Protein AF-B1GZS5-F1 (afdb_monomer)

Radius of gyration: 21.33 Å; Cα contacts (8 Å, |Δi|>4): 195; chains: 1; bounding box: 46×63×55 Å

Solvent-accessible surface area (backbone atoms only — not comparable to full-atom values): 12510 Å² total; per-residue (Å²): 131,79,69,89,83,64,50,73,66,57,48,52,53,52,58,74,46,43,84,75,46,81,52,38,63,61,36,24,53,52,24,50,50,46,38,66,77,38,72,82,48,86,78,36,59,60,42,45,51,53,21,43,54,21,35,53,54,37,40,52,49,48,70,75,73,42,91,68,50,71,70,59,48,56,50,43,46,56,41,53,47,51,42,53,53,50,34,62,72,69,63,40,59,73,62,47,52,50,49,54,54,49,51,54,57,46,60,76,75,47,90,47,67,68,56,49,50,44,51,52,59,41,53,63,66,68,72,60,52,61,68,56,43,51,55,51,50,52,51,49,55,53,49,52,62,73,49,46,89,78,52,52,72,68,60,49,36,52,45,26,53,50,49,20,51,43,25,49,76,55,66,38,53,68,59,17,45,52,26,41,52,54,39,19,50,53,25,43,56,57,25,68,74,47,56,84,92,42,49,72,61,27,50,55,27,42,53,51,19,53,55,40,58,70,68,47,84,73,78,80,76,78,76,85,124

Sequence (225 aa):
MIPEDISKEQAEELFRNLNKIESPYVKSRIADILWHIKKLDKNNIEAAKIAIESYYKSVKYFVNNCKISEFFLKFAIGQLERLAIIILFLKDIPKRDHIYNKLLEYLDNIANIEFISAAFGIFLRLKLSKEETKVVIEKLENLIKLLGDKIDGFSLRKLYSTGAEIAKKSGELDKMRSFKIIEADSFVEEADKINIRGWIIKSGFLKKAILLYQSIPSKKIELKN

Organism: Endomicrobium trichonymphae (NCBI:txid1408204)

pLDDT: mean 81.41, std 13.8, range [39.09, 97.19]

Secondary structure (DSSP, 8-state):
---TT--HHHHHHHHHHGGG---HHHHHHHHHHHHHHTTT-TTHHHHHHHHHHHHHHHHHHHHHH----HHHHHHHHHHHHHHHHHHHHHT-HHHHHHHHHHHHHHHHH---HHHHHHHHHHHTTS---HHHHHHHHHHHHHHHHHHGGGS-HHHHHHHHHHHHHHHHHTT-HHHHHHHHHHHHHHHHHHHHTS-GGGHHHHHHHHHHHHHHHHTSPPP------

Nearest PDB structures (foldseek):
  8j0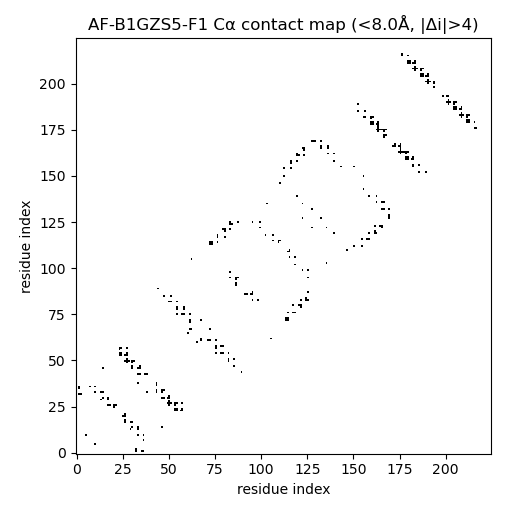7-assembly1_d3  TM=4.431E-01  e=2.493E-02  Homo sapiens
  3sf4-assembly2_B  TM=4.693E-01  e=3.273E-02  Homo sapiens
  4wng-assembly1_A  TM=4.353E-01  e=3.925E-02  Homo sapiens
  4jhr-assembly1_A  TM=3.743E-01  e=4.297E-02  Mus musculus
  8amz-assembly1_Q  TM=4.448E-01  e=2.523E-01  Spinacia oleracea

Foldseek 3Di:
DQPPPADPVNLVVCVVCLVVDPQLVVSLVSLVNNCVVPVPDPVNLVSLVSNLVSLVVLLCCQLPPDPHDPVSLVVNLVSLQVNLVSCVVVVVVVVLVVSLVVLLVSLVPDLDLVSLLSSLVSLLSSLDELVSLVVNLVSLVVSCVVCDPVDDLVSLLSSLCSNLSSCVSNVVLVSNLVSLLVSLVSLQVVLVPDDPVPVVSSVVSNVVSVVSNVPRDDDPPPPPD

Structure (mmCIF, N/CA/C/O backbone):
data_AF-B1GZS5-F1
#
_entry.id   AF-B1GZS5-F1
#
loop_
_atom_site.group_PDB
_atom_site.id
_atom_site.type_symbol
_atom_site.label_atom_id
_atom_site.label_alt_id
_atom_site.label_comp_id
_atom_site.label_asym_id
_atom_site.label_entity_id
_atom_site.label_seq_id
_atom_site.pdbx_PDB_ins_code
_atom_site.Cartn_x
_atom_site.Cartn_y
_atom_site.Cartn_z
_atom_site.occupancy
_atom_site.B_iso_or_equiv
_atom_site.auth_seq_id
_atom_site.auth_comp_id
_atom_site.auth_asym_id
_atom_site.auth_atom_id
_atom_site.pdbx_PDB_model_num
ATOM 1 N N . MET A 1 1 ? 5.494 14.032 14.436 1.00 39.09 1 MET A N 1
ATOM 2 C CA . MET A 1 1 ? 5.977 14.966 15.469 1.00 39.09 1 MET A CA 1
ATOM 3 C C . MET A 1 1 ? 4.847 15.219 16.439 1.00 39.09 1 MET A C 1
ATOM 5 O O . MET A 1 1 ? 3.765 15.583 15.992 1.00 39.09 1 MET A O 1
ATOM 9 N N . ILE A 1 2 ? 5.081 14.948 17.720 1.00 48.62 2 ILE A N 1
ATOM 10 C CA . ILE A 1 2 ? 4.269 15.511 18.801 1.00 48.62 2 ILE A CA 1
ATOM 11 C C . ILE A 1 2 ? 4.680 16.989 18.873 1.00 48.62 2 ILE A C 1
ATOM 13 O O . ILE A 1 2 ? 5.883 17.243 18.808 1.00 48.62 2 ILE A O 1
ATOM 17 N N . PRO A 1 3 ? 3.757 17.960 18.923 1.00 56.66 3 PRO A N 1
ATOM 18 C CA . PRO A 1 3 ? 4.133 19.305 19.331 1.00 56.66 3 PRO A CA 1
ATOM 19 C C . PRO A 1 3 ? 4.609 19.203 20.781 1.00 56.66 3 PRO A C 1
ATOM 21 O O . PRO A 1 3 ? 3.811 18.859 21.652 1.00 56.66 3 PRO A O 1
ATOM 24 N N . GLU A 1 4 ? 5.898 19.430 21.030 1.00 59.53 4 GLU A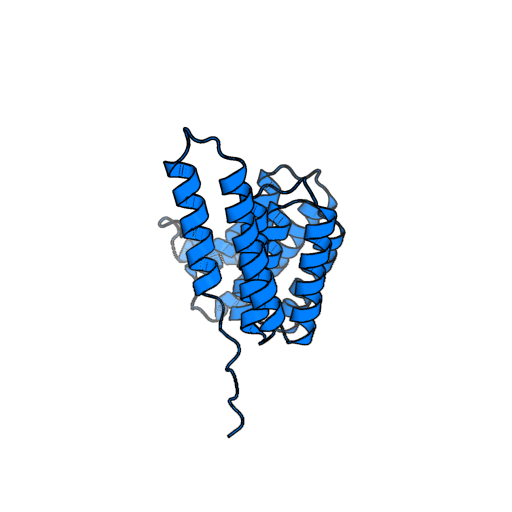 N 1
ATOM 25 C CA . GLU A 1 4 ? 6.475 19.419 22.387 1.00 59.53 4 GLU A CA 1
ATOM 26 C C . GLU A 1 4 ? 5.813 20.475 23.296 1.00 59.53 4 GLU A C 1
ATOM 28 O O . GLU A 1 4 ? 5.890 20.386 24.517 1.00 59.53 4 GLU A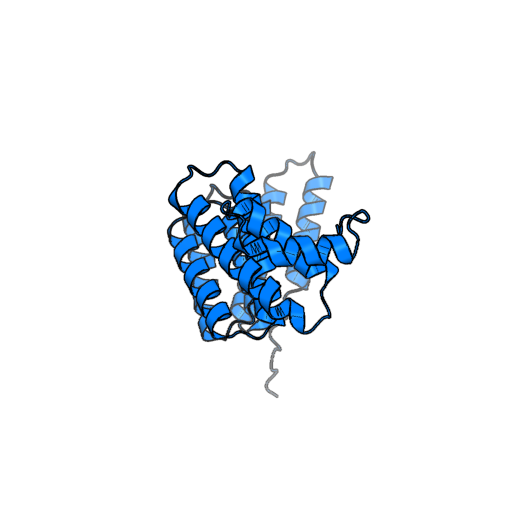 O 1
ATOM 33 N N . ASP A 1 5 ? 5.072 21.403 22.688 1.00 68.00 5 ASP A N 1
ATOM 34 C CA . ASP A 1 5 ? 4.446 22.561 23.318 1.00 68.00 5 ASP A CA 1
ATOM 35 C C . ASP A 1 5 ? 3.050 22.306 23.919 1.00 68.00 5 ASP A C 1
ATOM 37 O O . ASP A 1 5 ? 2.464 23.231 24.476 1.00 68.00 5 ASP A O 1
ATOM 41 N N . ILE A 1 6 ? 2.466 21.105 23.788 1.00 71.94 6 ILE A N 1
ATOM 42 C CA . ILE A 1 6 ? 1.105 20.840 24.299 1.00 71.94 6 ILE A CA 1
ATOM 43 C C . ILE A 1 6 ? 1.165 20.126 25.650 1.00 71.94 6 ILE A C 1
ATOM 45 O O . ILE A 1 6 ? 1.522 18.947 25.731 1.00 71.94 6 ILE A O 1
ATOM 49 N N . SER A 1 7 ? 0.734 20.821 26.706 1.00 78.00 7 SER A N 1
ATOM 50 C CA . SER A 1 7 ? 0.605 20.249 28.049 1.00 78.00 7 SER A CA 1
ATOM 51 C C . SER A 1 7 ? -0.512 19.198 28.124 1.00 78.00 7 SER A C 1
ATOM 53 O O . SER A 1 7 ? -1.424 19.131 27.289 1.00 78.00 7 SER A O 1
ATOM 55 N N . LYS A 1 8 ? -0.481 18.368 29.172 1.00 72.81 8 LYS A N 1
ATOM 56 C CA . LYS A 1 8 ? -1.517 17.355 29.411 1.00 72.81 8 LYS A CA 1
ATOM 57 C C . LYS A 1 8 ? -2.894 17.991 29.655 1.00 72.81 8 LYS A C 1
ATOM 59 O O . LYS A 1 8 ? -3.884 17.473 29.134 1.00 72.81 8 LYS A O 1
ATOM 64 N N . GLU A 1 9 ? -2.964 19.116 30.373 1.00 78.50 9 GLU A N 1
ATOM 65 C CA . GLU A 1 9 ? -4.221 19.846 30.600 1.00 78.50 9 GLU A CA 1
ATOM 66 C C . GLU A 1 9 ? -4.791 20.409 29.293 1.00 78.50 9 GLU A C 1
ATOM 68 O O . GLU A 1 9 ? -5.983 20.257 29.021 1.00 78.50 9 GLU A O 1
ATOM 73 N N . GLN A 1 10 ? -3.937 20.989 28.443 1.00 81.50 10 GLN A N 1
ATOM 74 C CA . GLN A 1 10 ? -4.342 21.508 27.133 1.00 81.50 10 GLN A CA 1
ATOM 75 C C . GLN A 1 10 ? -4.878 20.389 26.231 1.00 81.50 10 GLN A C 1
ATOM 77 O O . GLN A 1 10 ? -5.896 20.551 25.556 1.00 81.50 10 GLN A O 1
ATOM 82 N N . ALA A 1 11 ? -4.249 19.212 26.258 1.00 74.31 11 ALA A N 1
ATOM 83 C CA . ALA A 1 11 ? -4.756 18.039 25.554 1.00 74.31 11 ALA A CA 1
ATOM 84 C C . ALA A 1 11 ? -6.126 17.579 26.096 1.00 74.31 11 ALA A C 1
ATOM 86 O O . ALA A 1 11 ? -7.000 17.163 25.335 1.00 74.31 11 ALA A O 1
ATOM 87 N N . GLU A 1 12 ? -6.361 17.647 27.406 1.00 74.81 12 GLU A N 1
ATOM 88 C CA . GLU A 1 12 ? -7.667 17.333 28.001 1.00 74.81 12 GLU A CA 1
ATOM 89 C C . GLU A 1 12 ? -8.760 18.335 27.624 1.00 74.81 12 GLU A C 1
ATOM 91 O O . GLU A 1 12 ? -9.905 17.943 27.385 1.00 74.81 12 GLU A O 1
ATOM 96 N N . GLU A 1 13 ? -8.427 19.618 27.543 1.00 81.12 13 GLU A N 1
ATOM 97 C CA . GLU A 1 13 ? -9.342 20.660 27.085 1.00 81.12 13 GLU A CA 1
ATOM 98 C C . GLU A 1 13 ? -9.701 20.501 25.601 1.00 81.12 13 GLU A C 1
ATOM 100 O O . GLU A 1 13 ? -10.882 20.518 25.238 1.00 81.12 13 GLU A O 1
ATOM 105 N N . LEU A 1 14 ? -8.702 20.253 24.749 1.00 78.69 14 LEU A N 1
ATOM 106 C CA . LEU A 1 14 ? -8.908 19.960 23.329 1.00 78.69 14 LEU A CA 1
ATOM 107 C C . LEU A 1 14 ? -9.790 18.725 23.133 1.00 78.69 14 LEU A C 1
ATOM 109 O O . LEU A 1 14 ? -10.696 18.744 22.300 1.00 78.69 14 LEU A O 1
ATOM 113 N N . PHE A 1 15 ? -9.575 17.667 23.921 1.00 75.75 15 PHE A N 1
ATOM 114 C CA . PHE A 1 15 ? -10.405 16.465 23.859 1.00 75.75 15 PHE A CA 1
ATOM 115 C C . PHE A 1 15 ? -11.866 16.751 24.232 1.00 75.75 15 PHE A C 1
ATOM 117 O O . PHE A 1 15 ? -12.772 16.344 23.507 1.00 75.75 15 PHE A O 1
ATOM 124 N N . ARG A 1 16 ? -12.111 17.502 25.315 1.00 79.50 16 ARG A N 1
ATOM 125 C CA . ARG A 1 16 ? -13.472 17.868 25.753 1.00 79.50 16 ARG A CA 1
ATOM 126 C C . ARG A 1 16 ? -14.235 18.686 24.714 1.00 79.50 16 ARG A C 1
ATOM 128 O O . ARG A 1 16 ? -15.450 18.544 24.588 1.00 79.50 16 ARG A O 1
ATOM 135 N N . ASN A 1 17 ? -13.536 19.527 23.958 1.00 82.31 17 ASN A N 1
ATOM 136 C CA . ASN A 1 17 ? -14.146 20.381 22.942 1.00 82.31 17 ASN A CA 1
ATOM 137 C C . ASN A 1 17 ? -14.142 19.766 21.534 1.00 82.31 17 ASN A C 1
ATOM 139 O O . ASN A 1 17 ? -14.728 20.350 20.624 1.00 82.31 17 ASN A O 1
ATOM 143 N N . LEU A 1 18 ? -13.559 18.577 21.343 1.00 78.50 18 LEU A N 1
ATOM 144 C CA . LEU A 1 18 ? -13.369 17.959 20.027 1.00 78.50 18 LEU A CA 1
ATOM 145 C C . LEU A 1 18 ? -14.681 17.808 19.243 1.00 78.50 18 LEU A C 1
ATOM 147 O O . LEU A 1 18 ? -14.726 18.060 18.039 1.00 78.50 18 LEU A O 1
ATOM 151 N N . ASN A 1 19 ? -15.770 17.454 19.927 1.00 76.69 19 ASN A N 1
ATOM 152 C CA . ASN A 1 19 ? -17.082 17.284 19.300 1.00 76.69 19 ASN A CA 1
ATOM 153 C C . ASN A 1 19 ? -17.695 18.602 18.807 1.00 76.69 19 ASN A C 1
ATOM 155 O O . ASN A 1 19 ? -18.453 18.570 17.839 1.00 76.69 19 ASN A O 1
ATOM 159 N N . LYS A 1 20 ? -17.322 19.740 19.406 1.00 83.50 20 LYS A N 1
ATOM 160 C CA . LYS A 1 20 ? -17.818 21.081 19.051 1.00 83.50 20 LYS A CA 1
ATOM 161 C C . LYS A 1 20 ? -17.168 21.650 17.788 1.00 83.50 20 LYS A C 1
ATOM 163 O O . LYS A 1 20 ? -17.626 22.654 17.261 1.00 83.50 20 LYS A O 1
ATOM 168 N N . ILE A 1 21 ? -16.090 21.036 17.306 1.00 81.44 21 ILE A N 1
ATOM 169 C CA . ILE A 1 21 ? -15.393 21.485 16.099 1.00 81.44 21 ILE A CA 1
ATOM 170 C C . ILE A 1 21 ? -16.209 21.057 14.881 1.00 81.44 21 ILE A C 1
ATOM 172 O O . ILE A 1 21 ? -16.455 19.872 14.690 1.00 81.44 21 ILE A O 1
ATOM 176 N N . GLU A 1 22 ? -16.633 21.984 14.031 1.00 80.62 22 GLU A N 1
ATOM 177 C CA . GLU A 1 22 ? -17.448 21.621 12.862 1.00 80.62 22 GLU A CA 1
ATOM 178 C C . GLU A 1 22 ? -16.594 21.144 11.687 1.00 80.62 22 GLU A C 1
ATOM 180 O O . GLU A 1 22 ? -16.953 20.185 11.007 1.00 80.62 22 GLU A O 1
ATOM 185 N N . SER A 1 23 ? -15.420 21.756 11.493 1.00 78.25 23 SER A N 1
ATOM 186 C CA . SER A 1 23 ? -14.499 21.404 10.411 1.00 78.25 23 SER A CA 1
ATOM 187 C C . SER A 1 23 ? -13.955 19.976 10.584 1.00 78.25 23 SER A C 1
ATOM 189 O O . SER A 1 23 ? -13.171 19.733 11.513 1.00 78.25 23 SER A O 1
ATOM 191 N N . PRO A 1 24 ? -14.286 19.025 9.682 1.00 72.25 24 PRO A N 1
ATOM 192 C CA . PRO A 1 24 ? -13.786 17.650 9.760 1.00 72.25 24 PRO A CA 1
ATOM 193 C C . PRO A 1 24 ? -12.260 17.588 9.684 1.00 72.25 24 PRO A C 1
ATOM 195 O O . PRO A 1 24 ? -11.628 16.771 10.353 1.00 72.25 24 PRO A O 1
ATOM 198 N N . TYR A 1 25 ? -11.665 18.504 8.916 1.00 71.12 25 TYR A N 1
ATOM 199 C CA . TYR A 1 25 ? -10.222 18.663 8.797 1.00 71.12 25 TYR A CA 1
ATOM 200 C C . TYR A 1 25 ? -9.585 19.000 10.149 1.00 71.12 25 TYR A C 1
ATOM 202 O O . TYR A 1 25 ? -8.739 18.248 10.637 1.00 71.12 25 TYR A O 1
ATOM 210 N N . VAL A 1 26 ? -10.022 20.086 10.792 1.00 76.19 26 VAL A N 1
ATOM 211 C CA . VAL A 1 26 ? -9.453 20.533 12.073 1.00 76.19 26 VAL A CA 1
ATOM 212 C C . VAL A 1 26 ? -9.688 19.480 13.155 1.00 76.19 26 VAL A C 1
ATOM 214 O O . VAL A 1 26 ? -8.758 19.116 13.876 1.00 76.19 26 VAL A O 1
ATOM 217 N N . LYS A 1 27 ? -10.897 18.904 13.195 1.00 78.00 27 LYS A N 1
ATOM 218 C CA . LYS A 1 27 ? -11.251 17.823 14.122 1.00 78.00 27 LYS A CA 1
ATOM 219 C C . LYS A 1 27 ? -10.317 16.623 13.976 1.00 78.00 27 LYS A C 1
ATOM 221 O O . LYS A 1 27 ? -9.787 16.136 14.968 1.00 78.00 27 LYS A O 1
ATOM 226 N N . SER A 1 28 ? -10.042 16.192 12.746 1.00 71.69 28 SER A N 1
ATOM 227 C CA . SER A 1 28 ? -9.153 15.057 12.478 1.00 71.69 28 SER A CA 1
ATOM 228 C C . SER A 1 28 ? -7.701 15.298 12.917 1.00 71.69 28 SER A C 1
ATOM 230 O O . SER A 1 28 ? -7.045 14.384 13.412 1.00 71.69 28 SER A O 1
ATOM 232 N N . ARG A 1 29 ? -7.195 16.533 12.785 1.00 74.88 29 ARG A N 1
ATOM 233 C CA . ARG A 1 29 ? -5.828 16.902 13.190 1.00 74.88 29 ARG A CA 1
ATOM 234 C C . ARG A 1 29 ? -5.671 16.986 14.696 1.00 74.88 29 ARG A C 1
ATOM 236 O O . ARG A 1 29 ? -4.660 16.534 15.224 1.00 74.88 29 ARG A O 1
ATOM 243 N N . ILE A 1 30 ? -6.671 17.522 15.383 1.00 75.50 30 ILE A N 1
ATOM 244 C CA . ILE A 1 30 ? -6.673 17.541 16.844 1.00 75.50 30 ILE A CA 1
ATOM 245 C C . ILE A 1 30 ? -6.797 16.111 17.372 1.00 75.50 30 ILE A C 1
ATOM 247 O O . ILE A 1 30 ? -6.048 15.732 18.264 1.00 75.50 30 ILE A O 1
ATOM 251 N N . ALA A 1 31 ? -7.649 15.279 16.773 1.00 72.06 31 ALA A N 1
ATOM 252 C CA . ALA A 1 31 ? -7.770 13.879 17.165 1.00 72.06 31 ALA A CA 1
ATOM 253 C C . ALA A 1 31 ? -6.461 13.083 16.952 1.00 72.06 31 ALA A C 1
ATOM 255 O O . ALA A 1 31 ? -6.096 12.282 17.808 1.00 72.06 31 ALA A O 1
ATOM 256 N N . ASP A 1 32 ? -5.709 13.363 15.878 1.00 70.88 32 ASP A N 1
ATOM 257 C CA . ASP A 1 32 ? -4.346 12.847 15.638 1.00 70.88 32 ASP A CA 1
ATOM 258 C C . ASP A 1 32 ? -3.385 13.178 16.790 1.00 70.88 32 ASP A C 1
ATOM 260 O O . ASP A 1 32 ? -2.676 12.313 17.313 1.00 70.88 32 ASP A O 1
ATOM 264 N N . ILE A 1 33 ? -3.357 14.457 17.175 1.00 74.50 33 ILE A N 1
ATOM 265 C CA . ILE A 1 33 ? -2.495 14.973 18.242 1.00 74.50 33 ILE A CA 1
ATOM 266 C C . ILE A 1 33 ? -2.870 14.307 19.567 1.00 74.50 33 ILE A C 1
ATOM 268 O O . ILE A 1 33 ? -2.002 13.783 20.261 1.00 74.50 33 ILE A O 1
ATOM 272 N N . LEU A 1 34 ? -4.164 14.248 19.880 1.00 72.25 34 LEU A N 1
ATOM 273 C CA . LEU A 1 34 ? -4.678 13.617 21.094 1.00 72.25 34 LEU A CA 1
ATOM 274 C C . LEU A 1 34 ? -4.373 12.119 21.137 1.00 72.25 34 LEU A C 1
ATOM 276 O O . LEU A 1 34 ? -3.950 11.613 22.177 1.00 72.25 34 LEU A O 1
ATOM 280 N N . TRP A 1 35 ? -4.502 11.425 20.004 1.00 70.50 35 TRP A N 1
ATOM 281 C CA . TRP A 1 35 ? -4.125 10.021 19.882 1.00 70.50 35 TRP A CA 1
ATOM 282 C C . TRP A 1 35 ? -2.647 9.805 20.218 1.00 70.50 35 TRP A C 1
ATOM 284 O O . TRP A 1 35 ? -2.318 8.895 20.977 1.00 70.50 35 TRP A O 1
ATOM 294 N N . HIS A 1 36 ? -1.757 10.642 19.679 1.00 69.94 36 HIS A N 1
ATOM 295 C CA . HIS A 1 36 ? -0.320 10.553 19.941 1.00 69.94 36 HIS A CA 1
ATOM 296 C C . HIS A 1 36 ? 0.054 10.915 21.380 1.00 69.94 36 HIS A C 1
ATOM 298 O O . HIS A 1 36 ? 0.846 10.190 21.979 1.00 69.94 36 HIS A O 1
ATOM 304 N N . ILE A 1 37 ? -0.535 11.971 21.945 1.00 69.06 37 ILE A N 1
ATOM 305 C CA . ILE A 1 37 ? -0.276 12.400 23.328 1.00 69.06 37 ILE A CA 1
ATOM 306 C C . ILE A 1 37 ? -0.764 11.342 24.327 1.00 69.06 37 ILE A C 1
ATOM 308 O O . ILE A 1 37 ? -0.089 11.060 25.312 1.00 69.06 37 ILE A O 1
ATOM 312 N N . LYS A 1 38 ? -1.918 10.715 24.075 1.00 64.88 38 LYS A N 1
ATOM 313 C CA . LYS A 1 38 ? -2.579 9.816 25.035 1.00 64.88 38 LYS A CA 1
ATOM 314 C C . LYS A 1 38 ? -2.483 8.336 24.679 1.00 64.88 38 LYS A C 1
ATOM 316 O O . LYS A 1 38 ? -3.306 7.550 25.147 1.00 64.88 38 LYS A O 1
ATOM 321 N N . LYS A 1 39 ? -1.531 7.933 23.828 1.00 59.22 39 LYS A N 1
ATOM 322 C CA . LYS A 1 39 ? -1.455 6.618 23.140 1.00 59.22 39 LYS A CA 1
ATOM 323 C C . LYS A 1 39 ? -1.629 5.370 24.036 1.00 59.22 39 LYS A C 1
ATOM 325 O O . LYS A 1 39 ? -1.845 4.282 23.512 1.00 59.22 39 LYS A O 1
ATOM 330 N N . LEU A 1 40 ? -1.558 5.506 25.362 1.00 50.09 40 LEU A N 1
ATOM 331 C CA . LEU A 1 40 ? -1.633 4.417 26.340 1.00 50.09 40 LEU A CA 1
ATOM 332 C C . LEU A 1 40 ? -2.754 4.543 27.391 1.00 50.09 40 LEU A C 1
ATOM 334 O O . LEU A 1 40 ? -2.919 3.620 28.185 1.00 50.09 40 LEU A O 1
ATOM 338 N N . ASP A 1 41 ? -3.563 5.607 27.391 1.00 56.28 41 ASP A N 1
ATOM 339 C CA . ASP A 1 41 ? -4.699 5.700 28.316 1.00 56.28 41 ASP A CA 1
ATOM 340 C C . ASP A 1 41 ? -5.930 4.991 27.739 1.00 56.28 41 ASP A C 1
ATOM 342 O O . ASP A 1 41 ? -6.354 5.266 26.616 1.00 56.28 41 ASP A O 1
ATOM 346 N N . LYS A 1 42 ? -6.569 4.108 28.519 1.00 51.81 42 LYS A N 1
ATOM 347 C CA . LYS A 1 42 ? -7.813 3.400 28.135 1.00 51.81 42 LYS A CA 1
ATOM 348 C C . LYS A 1 42 ? -8.957 4.351 27.723 1.00 51.81 42 LYS A C 1
ATOM 350 O O . LYS A 1 42 ? -9.840 3.948 26.972 1.00 51.81 42 LYS A O 1
ATOM 355 N N . ASN A 1 43 ? -8.890 5.624 28.125 1.00 53.12 43 ASN A N 1
ATOM 356 C CA . ASN A 1 43 ? -9.807 6.700 27.720 1.00 53.12 43 ASN A CA 1
ATOM 357 C C . ASN A 1 43 ? -9.565 7.241 26.293 1.00 53.12 43 ASN A C 1
ATOM 359 O O . ASN A 1 43 ? -10.356 8.033 25.789 1.00 53.12 43 ASN A O 1
ATOM 363 N N . ASN A 1 44 ? -8.495 6.822 25.614 1.00 62.16 44 ASN A N 1
ATOM 364 C CA . ASN A 1 44 ? -8.113 7.308 24.285 1.00 62.16 44 ASN A CA 1
ATOM 365 C C . ASN A 1 44 ? -8.751 6.512 23.127 1.00 62.16 44 ASN A C 1
ATOM 367 O O . ASN A 1 44 ? -8.654 6.904 21.965 1.00 62.16 44 ASN A O 1
ATOM 371 N N . ILE A 1 45 ? -9.449 5.406 23.417 1.00 65.06 45 ILE A N 1
ATOM 372 C CA . ILE A 1 45 ? -10.213 4.660 22.401 1.00 65.06 45 ILE A CA 1
ATOM 373 C C . ILE A 1 45 ? -11.316 5.546 21.804 1.00 65.06 45 ILE A C 1
ATOM 375 O O . ILE A 1 45 ? -11.591 5.475 20.608 1.00 65.06 45 ILE A O 1
ATOM 379 N N . GLU A 1 46 ? -11.922 6.418 22.609 1.00 67.88 46 GLU A N 1
ATOM 380 C CA . GLU A 1 46 ? -12.968 7.322 22.135 1.00 67.88 46 GLU A CA 1
ATOM 381 C C . GLU A 1 46 ? -12.400 8.427 21.229 1.00 67.88 46 GLU A C 1
ATOM 383 O O . GLU A 1 46 ? -12.960 8.702 20.171 1.00 67.88 46 GLU A O 1
ATOM 388 N N . ALA A 1 47 ? -11.220 8.974 21.551 1.00 65.62 47 ALA A N 1
ATOM 389 C CA . ALA A 1 47 ? -10.521 9.910 20.664 1.00 65.62 47 ALA A CA 1
ATOM 390 C C . ALA A 1 47 ? -10.140 9.247 19.337 1.00 65.62 47 ALA A C 1
ATOM 392 O O . ALA A 1 47 ? -10.303 9.843 18.276 1.00 65.62 47 ALA A O 1
ATOM 393 N N . ALA A 1 48 ? -9.689 7.992 19.392 1.00 64.75 48 ALA A N 1
ATOM 394 C CA . ALA A 1 48 ? -9.394 7.193 18.215 1.00 64.75 48 ALA A CA 1
ATOM 395 C C . ALA A 1 48 ? -10.638 6.973 17.340 1.00 64.75 48 ALA A C 1
ATOM 397 O O . ALA A 1 48 ? -10.553 7.115 16.122 1.00 64.75 48 ALA A O 1
ATOM 398 N N . LYS A 1 49 ? -11.807 6.690 17.931 1.00 70.38 49 LYS A N 1
ATOM 399 C CA . LYS A 1 49 ? -13.080 6.591 17.194 1.00 70.38 49 LYS A CA 1
ATOM 400 C C . LYS A 1 49 ? -13.490 7.922 16.559 1.00 70.38 49 LYS A C 1
ATOM 402 O O . LYS A 1 49 ? -13.897 7.926 15.400 1.00 70.38 49 LYS A O 1
ATOM 407 N N . ILE A 1 50 ? -13.339 9.041 17.270 1.00 70.19 50 ILE A N 1
ATOM 408 C CA . ILE A 1 50 ? -13.637 10.376 16.728 1.00 70.19 50 ILE A CA 1
ATOM 409 C C . ILE A 1 50 ? -12.664 10.728 15.593 1.00 70.19 50 ILE A C 1
ATOM 411 O O . ILE A 1 50 ? -13.084 11.271 14.568 1.00 70.19 50 ILE A O 1
ATOM 415 N N . ALA A 1 51 ? -11.380 10.379 15.733 1.00 67.12 51 ALA A N 1
ATOM 416 C CA . ALA A 1 51 ? -10.380 10.521 14.677 1.00 67.12 51 ALA A CA 1
ATOM 417 C C . ALA A 1 51 ? -10.799 9.721 13.442 1.00 67.12 51 ALA A C 1
ATOM 419 O O . ALA A 1 51 ? -10.888 10.279 12.351 1.00 67.12 51 ALA A O 1
ATOM 420 N N . ILE A 1 52 ? -11.142 8.443 13.645 1.00 67.62 52 ILE A N 1
ATOM 421 C CA . ILE A 1 52 ? -11.632 7.528 12.614 1.00 67.62 52 ILE A CA 1
ATOM 422 C C . ILE A 1 52 ? -12.795 8.156 11.840 1.00 67.62 52 ILE A C 1
ATOM 424 O O . ILE A 1 52 ? -12.733 8.276 10.617 1.00 67.62 52 ILE A O 1
ATOM 428 N N . GLU A 1 53 ? -13.839 8.596 12.540 1.00 71.19 53 GLU A N 1
ATOM 429 C CA . GLU A 1 53 ? -15.029 9.169 11.911 1.00 71.19 53 GLU A CA 1
ATOM 430 C C . GLU A 1 53 ? -14.709 10.473 11.162 1.00 71.19 53 GLU A C 1
ATOM 432 O O . GLU A 1 53 ? -15.203 10.712 10.057 1.00 71.19 53 GLU A O 1
ATOM 437 N N . SER A 1 54 ? -13.828 11.298 11.729 1.00 69.56 54 SER A N 1
ATOM 438 C CA . SER A 1 54 ? -13.388 12.552 11.113 1.00 69.56 54 SER A CA 1
ATOM 439 C C . SER A 1 54 ? -12.560 12.312 9.850 1.00 69.56 54 SER A C 1
ATOM 441 O O . SER A 1 54 ? -12.751 13.026 8.866 1.00 69.56 54 SER A O 1
ATOM 443 N N . TYR A 1 55 ? -11.698 11.288 9.830 1.00 69.44 55 TYR A N 1
ATOM 444 C CA . TYR A 1 55 ? -10.967 10.882 8.627 1.00 69.44 55 TYR A CA 1
ATOM 445 C C . TYR A 1 55 ? -11.910 10.401 7.540 1.00 69.44 55 TYR A C 1
ATOM 447 O O . TYR A 1 55 ? -11.771 10.831 6.401 1.00 69.44 55 TYR A O 1
ATOM 455 N N . TYR A 1 56 ? -12.909 9.584 7.874 1.00 70.12 56 TYR A N 1
ATOM 456 C CA . TYR A 1 56 ? -13.897 9.145 6.890 1.00 70.12 56 TYR A CA 1
ATOM 457 C C . TYR A 1 56 ? -14.644 10.320 6.258 1.00 70.12 56 TYR A C 1
ATOM 459 O O . TYR A 1 56 ? -14.763 10.385 5.034 1.00 70.12 56 TYR A O 1
ATOM 467 N N . LYS A 1 57 ? -15.110 11.274 7.074 1.00 73.31 57 LYS A N 1
ATOM 468 C CA . LYS A 1 57 ? -15.804 12.477 6.584 1.00 73.31 57 LYS A CA 1
ATOM 469 C C . LYS A 1 57 ? -14.893 13.342 5.714 1.00 73.31 57 LYS A C 1
ATOM 471 O O . LYS A 1 57 ? -15.314 13.790 4.653 1.00 73.31 57 LYS A O 1
ATOM 476 N N . SER A 1 58 ? -13.649 13.529 6.145 1.00 69.69 58 SER A N 1
ATOM 477 C CA . SER A 1 58 ? -12.617 14.282 5.431 1.00 69.69 58 SER A CA 1
ATOM 478 C C . SER A 1 58 ? -12.286 13.643 4.076 1.00 69.69 58 SER A C 1
ATOM 480 O O . SER A 1 58 ? -12.420 14.291 3.042 1.00 69.69 58 SER A O 1
ATOM 482 N N . VAL A 1 59 ? -11.962 12.347 4.048 1.00 71.19 59 VAL A N 1
ATOM 483 C CA . VAL A 1 59 ? -11.663 11.603 2.814 1.00 71.19 59 VAL A CA 1
ATOM 484 C C . VAL A 1 59 ? -12.852 11.635 1.858 1.00 71.19 59 VAL A C 1
ATOM 486 O O . VAL A 1 59 ? -12.672 11.979 0.695 1.00 71.19 59 VAL A O 1
ATOM 489 N N . LYS A 1 60 ? -14.072 11.359 2.339 1.00 72.50 60 LYS A N 1
ATOM 490 C CA . LYS A 1 60 ? -15.288 11.425 1.513 1.00 72.50 60 LYS A CA 1
ATOM 491 C C . LYS A 1 60 ? -15.485 12.815 0.908 1.00 72.50 60 LYS A C 1
ATOM 493 O O . LYS A 1 60 ? -15.812 12.927 -0.269 1.00 72.50 60 LYS A O 1
ATOM 498 N N . TYR A 1 61 ? -15.288 13.867 1.701 1.00 69.19 61 TYR A N 1
ATOM 499 C CA . TYR A 1 61 ? -15.401 15.241 1.223 1.00 69.19 61 TYR A CA 1
ATOM 500 C C . TYR A 1 61 ? -14.400 15.528 0.097 1.00 69.19 61 TYR A C 1
ATOM 502 O O . TYR A 1 61 ? -14.796 16.069 -0.933 1.00 69.19 61 TYR A O 1
ATOM 510 N N . PHE A 1 62 ? -13.138 15.122 0.262 1.00 68.12 62 PHE A N 1
ATOM 511 C CA . PHE A 1 62 ? -12.090 15.377 -0.728 1.00 68.12 62 PHE A CA 1
ATOM 512 C C . PHE A 1 62 ? -12.239 14.541 -2.000 1.00 68.12 62 PHE A C 1
ATOM 514 O O . PHE A 1 62 ? -12.032 15.071 -3.088 1.00 68.12 62 PHE A O 1
ATOM 521 N N . VAL A 1 63 ? -12.628 13.269 -1.876 1.00 64.75 63 VAL A N 1
ATOM 522 C CA . VAL A 1 63 ? -12.845 12.380 -3.026 1.00 64.75 63 VAL A CA 1
ATOM 523 C C . VAL A 1 63 ? -14.044 12.836 -3.861 1.00 64.75 63 VAL A C 1
ATOM 525 O O . VAL A 1 63 ? -13.969 12.819 -5.085 1.00 64.75 63 VAL A O 1
ATOM 528 N N . ASN A 1 64 ? -15.128 13.286 -3.221 1.00 64.88 64 ASN A N 1
ATOM 529 C CA . ASN A 1 64 ? -16.375 13.586 -3.928 1.00 64.88 64 ASN A CA 1
ATOM 530 C C . ASN A 1 64 ? -16.458 15.015 -4.485 1.00 64.88 64 ASN A C 1
ATOM 532 O O . ASN A 1 64 ? -17.151 15.226 -5.475 1.00 64.88 64 ASN A O 1
ATOM 536 N N . ASN A 1 65 ? -15.817 16.004 -3.849 1.00 57.88 65 ASN A N 1
ATOM 537 C CA . ASN A 1 65 ? -16.087 17.423 -4.142 1.00 57.88 65 ASN A CA 1
ATOM 538 C C . ASN A 1 65 ? -14.925 18.183 -4.788 1.00 57.88 65 ASN A C 1
ATOM 540 O O . ASN A 1 65 ? -15.084 19.355 -5.126 1.00 57.88 65 ASN A O 1
ATOM 544 N N . CYS A 1 66 ? -13.750 17.577 -4.951 1.00 48.47 66 CYS A N 1
ATOM 545 C CA . CYS A 1 66 ? -12.589 18.293 -5.466 1.00 48.47 66 CYS A CA 1
ATOM 546 C C . CYS A 1 66 ? -12.049 17.647 -6.743 1.00 48.47 66 CYS A C 1
ATOM 548 O O . CYS A 1 66 ? -11.768 16.454 -6.781 1.00 48.47 66 CYS A O 1
ATOM 550 N N . LYS A 1 67 ? -11.782 18.472 -7.768 1.00 53.72 67 LYS A N 1
ATOM 551 C CA . LYS A 1 67 ? -10.681 18.210 -8.707 1.00 53.72 67 LYS A CA 1
ATOM 552 C C . LYS A 1 67 ? -9.409 18.272 -7.865 1.00 53.72 67 LYS A C 1
ATOM 554 O O . LYS A 1 67 ? -8.937 19.359 -7.546 1.00 53.72 67 LYS A O 1
ATOM 559 N N . ILE A 1 68 ? -8.989 17.119 -7.355 1.00 54.75 68 ILE A N 1
ATOM 560 C CA . ILE A 1 68 ? -8.048 17.013 -6.241 1.00 54.75 68 ILE A CA 1
ATOM 561 C C . ILE A 1 68 ? -6.737 17.706 -6.625 1.00 54.75 68 ILE A C 1
ATOM 563 O O . ILE A 1 68 ? -6.008 17.218 -7.487 1.00 54.75 68 ILE A O 1
ATOM 567 N N . SER A 1 69 ? -6.427 18.842 -5.994 1.00 62.47 69 SER A N 1
ATOM 568 C CA . SER A 1 69 ? -5.056 19.342 -6.033 1.00 62.47 69 SER A CA 1
ATOM 569 C C . SER A 1 69 ? -4.170 18.321 -5.321 1.00 62.47 69 SER A C 1
ATOM 571 O O . SER A 1 69 ? -4.573 17.725 -4.319 1.00 62.47 69 SER A O 1
ATOM 573 N N . GLU A 1 70 ? -2.961 18.109 -5.832 1.00 63.38 70 GLU A N 1
ATOM 574 C CA . GLU A 1 70 ? -2.001 17.120 -5.320 1.00 63.38 70 GLU A CA 1
ATOM 575 C C . GLU A 1 70 ? -1.819 17.201 -3.788 1.00 63.38 70 GLU A C 1
ATOM 577 O O . GLU A 1 70 ? -1.691 16.190 -3.096 1.00 63.38 70 GLU A O 1
ATOM 582 N N . PHE A 1 71 ? -1.920 18.414 -3.235 1.00 66.56 71 PHE A N 1
ATOM 583 C CA . PHE A 1 71 ? -1.882 18.677 -1.799 1.00 66.56 71 PHE A CA 1
ATOM 584 C C . PHE A 1 71 ? -2.976 17.938 -1.007 1.00 66.56 71 PHE A C 1
ATOM 586 O O . PHE A 1 71 ? -2.683 17.280 -0.005 1.00 66.56 71 PHE A O 1
ATOM 593 N N . PHE A 1 72 ? -4.235 18.007 -1.451 1.00 67.56 72 PHE A N 1
ATOM 594 C CA . PHE A 1 72 ? -5.346 17.352 -0.752 1.00 67.56 72 PHE A CA 1
ATOM 595 C C . PHE A 1 72 ? -5.282 15.830 -0.868 1.00 67.56 72 PHE A C 1
ATOM 597 O O . PHE A 1 72 ? -5.696 15.128 0.057 1.00 67.56 72 PHE A O 1
ATOM 604 N N . LEU A 1 73 ? -4.702 15.314 -1.955 1.00 68.62 73 LEU A N 1
ATOM 605 C CA . LEU A 1 73 ? -4.513 13.880 -2.128 1.00 68.62 73 LEU A CA 1
ATOM 606 C C . LEU A 1 73 ? -3.518 13.313 -1.116 1.00 68.62 73 LEU A C 1
ATOM 608 O O . LEU A 1 73 ? -3.840 12.363 -0.403 1.00 68.62 73 LEU A O 1
ATOM 612 N N . LYS A 1 74 ? -2.339 13.937 -0.996 1.00 70.38 74 LYS A N 1
ATOM 613 C CA . LYS A 1 74 ? -1.316 13.555 -0.008 1.00 70.38 74 LYS A CA 1
ATOM 614 C C . LYS A 1 74 ? -1.875 13.585 1.410 1.00 70.38 74 LYS A C 1
ATOM 616 O O . LYS A 1 74 ? -1.582 12.711 2.228 1.00 70.38 74 LYS A O 1
ATOM 621 N N . PHE A 1 75 ? -2.730 14.563 1.690 1.00 71.38 75 PHE A N 1
ATOM 622 C CA . PHE A 1 75 ? -3.398 14.665 2.974 1.00 71.38 75 PHE A CA 1
ATOM 623 C C . PHE A 1 75 ? -4.386 13.516 3.228 1.00 71.38 75 PHE A C 1
ATOM 625 O O . PHE A 1 75 ? -4.295 12.857 4.267 1.00 71.38 75 PHE A O 1
ATOM 632 N N . ALA A 1 76 ? -5.293 13.243 2.285 1.00 73.00 76 ALA A N 1
ATOM 633 C CA . ALA A 1 76 ? -6.265 12.154 2.386 1.00 73.00 76 ALA A CA 1
ATOM 634 C C . ALA A 1 76 ? -5.575 10.785 2.530 1.00 73.00 76 ALA A C 1
ATOM 636 O O . ALA A 1 76 ? -5.973 9.976 3.369 1.00 73.00 76 ALA A O 1
ATOM 637 N N . ILE A 1 77 ? -4.485 10.569 1.789 1.00 76.00 77 ILE A N 1
ATOM 638 C CA . ILE A 1 77 ? -3.611 9.396 1.909 1.00 76.00 77 ILE A CA 1
ATOM 639 C C . ILE A 1 77 ? -3.090 9.250 3.342 1.00 76.00 77 ILE A C 1
ATOM 641 O O . ILE A 1 77 ? -3.295 8.212 3.972 1.00 76.00 77 ILE A O 1
ATOM 645 N N . GLY A 1 78 ? -2.477 10.302 3.892 1.00 76.81 78 GLY A N 1
ATOM 646 C CA . GLY A 1 78 ? -1.923 10.255 5.245 1.00 76.81 78 GLY A CA 1
ATOM 647 C C . GLY A 1 78 ? -2.988 9.997 6.315 1.00 76.81 78 GLY A C 1
ATOM 648 O O . GLY A 1 78 ? -2.712 9.362 7.332 1.00 76.81 78 GLY A O 1
ATOM 649 N N . GLN A 1 79 ? -4.221 10.463 6.103 1.00 76.31 79 GLN A N 1
ATOM 650 C CA . GLN A 1 79 ? -5.347 10.156 6.985 1.00 76.31 79 GLN A CA 1
ATOM 651 C C . GLN A 1 79 ? -5.781 8.692 6.901 1.00 76.31 79 GLN A C 1
ATOM 653 O O . GLN A 1 79 ? -5.977 8.067 7.940 1.00 76.31 79 GLN A O 1
ATOM 658 N N . LEU A 1 80 ? -5.887 8.129 5.696 1.00 76.81 80 LEU A N 1
ATOM 659 C CA . LEU A 1 80 ? -6.253 6.725 5.498 1.00 76.81 80 LEU A CA 1
ATOM 660 C C . LEU A 1 80 ? -5.205 5.760 6.074 1.00 76.81 80 LEU A C 1
ATOM 662 O O . LEU A 1 80 ? -5.564 4.754 6.687 1.00 76.81 80 LEU A O 1
ATOM 666 N N . GLU A 1 81 ? -3.915 6.074 5.948 1.00 78.44 81 GLU A N 1
ATOM 667 C CA . GLU A 1 81 ? -2.853 5.275 6.568 1.00 78.44 81 GLU A CA 1
ATOM 668 C C . GLU A 1 81 ? -2.967 5.259 8.095 1.00 78.44 81 GLU A C 1
ATOM 670 O O . GLU A 1 81 ? -2.896 4.198 8.724 1.00 78.44 81 GLU A O 1
ATOM 675 N N . ARG A 1 82 ? -3.181 6.430 8.705 1.00 77.19 82 ARG A N 1
ATOM 676 C CA . ARG A 1 82 ? -3.357 6.550 10.159 1.00 77.19 82 ARG A CA 1
ATOM 677 C C . ARG A 1 82 ? -4.615 5.840 10.632 1.00 77.19 82 ARG A C 1
ATOM 679 O O . ARG A 1 82 ? -4.566 5.104 11.617 1.00 77.19 82 ARG A O 1
ATOM 686 N N . LEU A 1 83 ? -5.703 5.995 9.889 1.00 78.69 83 LEU A N 1
ATOM 687 C CA . LEU A 1 83 ? -6.960 5.301 10.111 1.00 78.69 83 LEU A CA 1
ATOM 688 C C . LEU A 1 83 ? -6.758 3.774 10.153 1.00 78.69 83 LEU A C 1
ATOM 690 O O . LEU A 1 83 ? -7.188 3.125 11.107 1.00 78.69 83 LEU A O 1
ATOM 694 N N . ALA A 1 84 ? -6.049 3.210 9.171 1.00 79.94 84 ALA A N 1
ATOM 695 C CA . ALA A 1 84 ? -5.750 1.781 9.121 1.00 79.94 84 ALA A CA 1
ATOM 696 C C . ALA A 1 84 ? -4.918 1.313 10.327 1.00 79.94 84 ALA A C 1
ATOM 698 O O . ALA A 1 84 ? -5.219 0.279 10.922 1.00 79.94 84 ALA A O 1
ATOM 699 N N . ILE A 1 85 ? -3.904 2.088 10.730 1.00 80.31 85 ILE A N 1
ATOM 700 C CA . ILE A 1 85 ? -3.076 1.783 11.908 1.00 80.31 85 ILE A CA 1
ATOM 701 C C . ILE A 1 85 ? -3.926 1.742 13.182 1.00 80.31 85 ILE A C 1
ATOM 703 O O . ILE A 1 85 ? -3.804 0.802 13.970 1.00 80.31 85 ILE A O 1
ATOM 707 N N . ILE A 1 86 ? -4.789 2.740 13.383 1.00 76.94 86 ILE A N 1
ATOM 708 C CA . ILE A 1 86 ? -5.646 2.834 14.569 1.00 76.94 86 ILE A CA 1
ATOM 709 C C . ILE A 1 86 ? -6.632 1.663 14.610 1.00 76.94 86 ILE A C 1
ATOM 711 O O . ILE A 1 86 ? -6.775 1.021 15.647 1.00 76.94 86 ILE A O 1
ATOM 715 N N . ILE A 1 87 ? -7.280 1.336 13.492 1.00 80.88 87 ILE A N 1
ATOM 716 C CA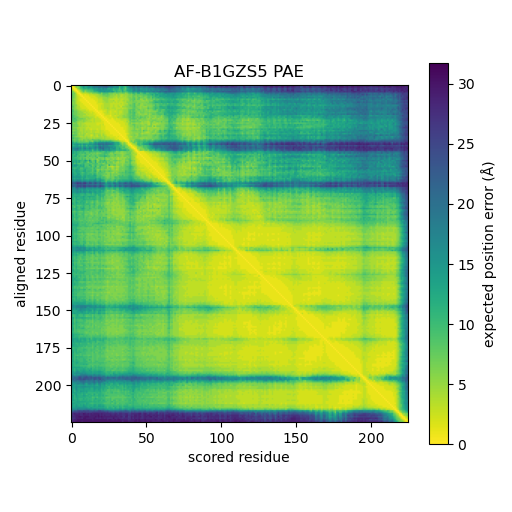 . ILE A 1 87 ? -8.256 0.238 13.443 1.00 80.88 87 ILE A CA 1
ATOM 717 C C . ILE A 1 87 ? -7.611 -1.119 13.728 1.00 80.88 87 ILE A C 1
ATOM 719 O O . ILE A 1 87 ? -8.167 -1.916 14.485 1.00 80.88 87 ILE A O 1
ATOM 723 N N . LEU A 1 88 ? -6.403 -1.357 13.215 1.00 81.94 88 LEU A N 1
ATOM 724 C CA . LEU A 1 88 ? -5.643 -2.567 13.529 1.00 81.94 88 LEU A CA 1
ATOM 725 C C . LEU A 1 88 ? -5.210 -2.620 14.996 1.00 81.94 88 LEU A C 1
ATOM 727 O O . LEU A 1 88 ? -5.222 -3.698 15.591 1.00 81.94 88 LEU A O 1
ATOM 731 N N . PHE A 1 89 ? -4.845 -1.477 15.583 1.00 80.56 89 PHE A N 1
ATOM 732 C CA . PHE A 1 89 ? -4.519 -1.381 17.005 1.00 80.56 89 PHE A CA 1
ATOM 733 C C . PHE A 1 89 ? -5.737 -1.700 17.883 1.00 80.56 89 PHE A C 1
ATOM 735 O O . PHE A 1 89 ? -5.625 -2.467 18.837 1.00 80.56 89 PHE A O 1
ATOM 742 N N . LEU A 1 90 ? -6.907 -1.164 17.525 1.00 79.56 90 LEU A N 1
ATOM 743 C CA . LEU A 1 90 ? -8.165 -1.395 18.238 1.00 79.56 90 LEU A CA 1
ATOM 744 C C . LEU A 1 90 ? -8.776 -2.781 17.981 1.00 79.56 90 LEU A C 1
ATOM 746 O O . LEU A 1 90 ? -9.703 -3.162 18.689 1.00 79.56 90 LEU A O 1
ATOM 750 N N . LYS A 1 91 ? -8.268 -3.534 16.995 1.00 84.38 91 LYS A N 1
ATOM 751 C CA . LYS A 1 91 ? -8.825 -4.822 16.541 1.00 84.38 91 LYS A CA 1
ATOM 752 C C . LYS A 1 91 ? -10.310 -4.724 16.144 1.00 84.38 91 LYS A C 1
ATOM 754 O O . LYS A 1 91 ? -11.072 -5.669 16.331 1.00 84.38 91 LYS A O 1
ATOM 759 N N . ASP A 1 92 ? -10.717 -3.583 15.591 1.00 84.25 92 ASP A N 1
ATOM 760 C CA . ASP A 1 92 ? -12.098 -3.311 15.178 1.00 84.25 92 ASP A CA 1
ATOM 761 C C . ASP A 1 92 ? -12.353 -3.891 13.774 1.00 84.25 92 ASP A C 1
ATOM 763 O O . ASP A 1 92 ? -12.155 -3.217 12.760 1.00 84.25 92 ASP A O 1
ATOM 767 N N . ILE A 1 93 ? -12.729 -5.176 13.720 1.00 87.00 93 ILE A N 1
ATOM 768 C CA . ILE A 1 93 ? -12.931 -5.918 12.462 1.00 87.00 93 ILE A CA 1
ATOM 769 C C . ILE A 1 93 ? -13.986 -5.245 11.561 1.00 87.00 93 ILE A C 1
ATOM 771 O O . ILE A 1 93 ? -13.659 -4.977 10.407 1.00 87.00 93 ILE A O 1
ATOM 775 N N . PRO A 1 94 ? -15.189 -4.863 12.042 1.00 88.19 94 PRO A N 1
ATOM 776 C CA . PRO A 1 94 ? -16.180 -4.207 11.186 1.00 88.19 94 PRO A CA 1
ATOM 777 C C . PRO A 1 94 ? -15.662 -2.923 10.529 1.00 88.19 94 PRO A C 1
ATOM 779 O O . PRO A 1 94 ? -15.905 -2.674 9.347 1.00 88.19 94 PRO A O 1
ATOM 782 N N . LYS A 1 95 ? -14.901 -2.101 11.265 1.00 83.56 95 LYS A N 1
ATOM 783 C CA . LYS A 1 95 ? -14.309 -0.893 10.679 1.00 83.56 95 LYS A CA 1
ATOM 784 C C . LYS A 1 95 ? -13.158 -1.194 9.726 1.00 83.56 95 LYS A C 1
ATOM 786 O O . LYS A 1 95 ? -12.980 -0.446 8.766 1.00 83.56 95 LYS A O 1
ATOM 791 N N . ARG A 1 96 ? -12.390 -2.261 9.966 1.00 90.12 96 ARG A N 1
ATOM 792 C CA . ARG A 1 96 ? -11.358 -2.761 9.042 1.00 90.12 96 ARG A CA 1
ATOM 793 C C . ARG A 1 96 ? -11.989 -3.127 7.705 1.00 90.12 96 ARG A C 1
ATOM 795 O O . ARG A 1 96 ? -11.505 -2.670 6.672 1.00 90.12 96 ARG A O 1
ATOM 802 N N . ASP A 1 97 ? -13.089 -3.871 7.741 1.00 89.44 97 ASP A N 1
ATOM 803 C CA . ASP A 1 97 ? -13.825 -4.306 6.550 1.00 89.44 97 ASP A CA 1
ATOM 804 C C . ASP A 1 97 ? -14.435 -3.103 5.817 1.00 89.44 97 ASP A C 1
ATOM 806 O O . ASP A 1 97 ? -14.402 -3.024 4.589 1.00 89.44 97 ASP A O 1
ATOM 810 N N . HIS A 1 98 ? -14.920 -2.105 6.562 1.00 86.06 98 HIS A N 1
ATOM 811 C CA . HIS A 1 98 ? -15.389 -0.854 5.970 1.00 86.06 98 HIS A CA 1
ATOM 812 C C . HIS A 1 98 ? -14.277 -0.103 5.213 1.00 86.06 98 HIS A C 1
ATOM 814 O O . HIS A 1 98 ? -14.520 0.331 4.086 1.00 86.06 98 HIS A O 1
ATOM 820 N N . ILE A 1 99 ? -13.056 -0.000 5.769 1.00 84.94 99 ILE A N 1
ATOM 821 C CA . ILE A 1 99 ? -11.904 0.584 5.048 1.00 84.94 99 ILE A CA 1
ATOM 822 C C . ILE A 1 99 ? -11.620 -0.220 3.791 1.00 84.94 99 ILE A C 1
ATOM 824 O O . ILE A 1 99 ? -11.464 0.364 2.723 1.00 84.94 99 ILE A O 1
ATOM 828 N N . TYR A 1 100 ? -11.507 -1.541 3.935 1.00 91.31 100 TYR A N 1
ATOM 829 C CA . TYR A 1 100 ? -11.169 -2.440 2.839 1.00 91.31 100 TYR A CA 1
ATOM 830 C C . TYR A 1 100 ? -12.105 -2.219 1.643 1.00 91.31 100 TYR A C 1
ATOM 832 O O . TYR A 1 100 ? -11.640 -1.915 0.544 1.00 91.31 100 TYR A O 1
ATOM 840 N N . ASN A 1 101 ? -13.416 -2.250 1.887 1.00 91.25 101 ASN A N 1
ATOM 841 C CA . ASN A 1 101 ? -14.425 -2.044 0.852 1.00 91.25 101 ASN A CA 1
ATOM 842 C C . ASN A 1 101 ? -14.378 -0.625 0.268 1.00 91.25 101 ASN A C 1
ATOM 844 O O . ASN A 1 101 ? -14.463 -0.454 -0.947 1.00 91.25 101 ASN A O 1
ATOM 848 N N . LYS A 1 102 ? -14.186 0.402 1.107 1.00 85.19 102 LYS A N 1
ATOM 849 C CA . LYS A 1 102 ? -14.094 1.787 0.627 1.00 85.19 102 LYS A CA 1
ATOM 850 C C . LYS A 1 102 ? -12.854 2.050 -0.216 1.00 85.19 102 LYS A C 1
ATOM 852 O O . LYS A 1 102 ? -12.940 2.790 -1.188 1.00 85.19 102 LYS A O 1
ATOM 857 N N . LEU A 1 103 ? -11.715 1.448 0.119 1.00 88.19 103 LEU A N 1
ATOM 858 C CA . LEU A 1 103 ? -10.510 1.551 -0.700 1.00 88.19 103 LEU A CA 1
ATOM 859 C C . LEU A 1 103 ? -10.720 0.926 -2.079 1.00 88.19 103 LEU A C 1
ATOM 861 O O . LEU A 1 103 ? -10.306 1.528 -3.064 1.00 88.19 103 LEU A O 1
ATOM 865 N N . LEU A 1 104 ? -11.385 -0.231 -2.162 1.00 91.56 104 LEU A N 1
ATOM 866 C CA . LEU A 1 104 ? -11.719 -0.841 -3.452 1.00 91.56 104 LEU A CA 1
ATOM 867 C C . LEU A 1 104 ? -12.614 0.078 -4.296 1.00 91.56 104 LEU A C 1
ATOM 869 O O . LEU A 1 104 ? -12.271 0.350 -5.443 1.00 91.56 104 LEU A O 1
ATOM 873 N N . GLU A 1 105 ? -13.674 0.627 -3.698 1.00 87.69 105 GLU A N 1
ATOM 874 C CA . GLU A 1 105 ? -14.582 1.582 -4.353 1.00 87.69 105 GLU A CA 1
ATOM 875 C C . GLU A 1 105 ? -13.850 2.851 -4.823 1.00 87.69 105 GLU A C 1
ATOM 877 O O . GLU A 1 105 ? -14.079 3.349 -5.924 1.00 87.69 105 GLU A O 1
ATOM 882 N N . TYR A 1 106 ? -12.934 3.398 -4.022 1.00 83.81 106 TYR A N 1
ATOM 883 C CA . TYR A 1 106 ? -12.154 4.564 -4.443 1.00 83.81 106 TYR A CA 1
ATOM 884 C C . TYR A 1 106 ? -11.202 4.240 -5.592 1.00 83.81 106 TYR A C 1
ATOM 886 O O . TYR A 1 106 ? -11.023 5.064 -6.487 1.00 83.81 106 TYR A O 1
ATOM 894 N N . LEU A 1 107 ? -10.628 3.039 -5.607 1.00 87.94 107 LEU A N 1
ATOM 895 C CA . LEU A 1 107 ? -9.782 2.571 -6.700 1.00 87.94 107 LEU A CA 1
ATOM 896 C C . LEU A 1 107 ? -10.552 2.331 -8.008 1.00 87.94 107 LEU A C 1
ATOM 898 O O . LEU A 1 107 ? -9.921 2.286 -9.059 1.00 87.94 107 LEU A O 1
ATOM 902 N N . ASP A 1 108 ? -11.882 2.197 -7.980 1.00 86.38 108 ASP A N 1
ATOM 903 C CA . ASP A 1 108 ? -12.711 2.216 -9.197 1.00 86.38 108 ASP A CA 1
ATOM 904 C C . ASP A 1 108 ? -12.795 3.610 -9.832 1.00 86.38 108 ASP A C 1
ATOM 906 O O . ASP A 1 108 ? -12.934 3.734 -11.046 1.00 86.38 108 ASP A O 1
ATOM 910 N N . ASN A 1 109 ? -12.701 4.662 -9.018 1.00 79.88 109 ASN A N 1
ATOM 911 C CA . ASN A 1 109 ? -13.030 6.028 -9.429 1.00 79.88 109 ASN A CA 1
ATOM 912 C C . ASN A 1 109 ? -11.806 6.951 -9.542 1.00 79.88 109 ASN A C 1
ATOM 914 O O . ASN A 1 109 ? -11.879 8.007 -10.170 1.00 79.88 109 ASN A O 1
ATOM 918 N N . ILE A 1 110 ? -10.675 6.583 -8.932 1.00 76.56 110 ILE A N 1
ATOM 919 C CA . ILE A 1 110 ? -9.482 7.429 -8.832 1.00 76.56 110 ILE A CA 1
ATOM 920 C C . ILE A 1 110 ? -8.316 6.789 -9.589 1.00 76.56 110 ILE A C 1
ATOM 922 O O . ILE A 1 110 ? -7.676 5.858 -9.107 1.00 76.56 110 ILE A O 1
ATOM 926 N N . ALA A 1 111 ? -7.971 7.364 -10.743 1.00 78.44 111 ALA A N 1
ATOM 927 C CA . ALA A 1 111 ? -6.833 6.942 -11.568 1.00 78.44 111 ALA A CA 1
ATOM 928 C C . ALA A 1 111 ? -5.507 7.656 -11.216 1.00 78.44 111 ALA A C 1
ATOM 930 O O . ALA A 1 111 ? -4.594 7.727 -12.037 1.00 78.44 111 ALA A O 1
ATOM 931 N N . ASN A 1 112 ? -5.390 8.231 -10.014 1.00 83.75 112 ASN A N 1
ATOM 932 C CA . ASN A 1 112 ? -4.163 8.896 -9.577 1.00 83.75 112 ASN A CA 1
ATOM 933 C C . ASN A 1 112 ? -3.165 7.885 -8.988 1.00 83.75 112 ASN A C 1
ATOM 935 O O . ASN A 1 112 ? -3.473 7.163 -8.043 1.00 83.75 112 ASN A O 1
ATOM 939 N N . ILE A 1 113 ? -1.940 7.889 -9.505 1.00 86.38 113 ILE A N 1
ATOM 940 C CA . ILE A 1 113 ? -0.895 6.928 -9.147 1.00 86.38 113 ILE A CA 1
ATOM 941 C C . ILE A 1 113 ? -0.415 7.005 -7.690 1.00 86.38 113 ILE A C 1
ATOM 943 O O . ILE A 1 113 ? -0.125 5.971 -7.081 1.00 86.38 113 ILE A O 1
ATOM 947 N N . GLU A 1 114 ? -0.352 8.205 -7.110 1.00 83.56 114 GLU A N 1
ATOM 948 C CA . GLU A 1 114 ? 0.036 8.395 -5.711 1.00 83.56 114 GLU A CA 1
ATOM 949 C C . GLU A 1 114 ? -1.033 7.806 -4.794 1.00 83.56 114 GLU A C 1
ATOM 951 O O . GLU A 1 114 ? -0.714 7.092 -3.841 1.00 83.56 114 GLU A O 1
ATOM 956 N N . PHE A 1 115 ? -2.306 8.044 -5.132 1.00 85.12 115 PHE A N 1
ATOM 957 C CA . PHE A 1 115 ? -3.439 7.456 -4.425 1.00 85.12 115 PHE A CA 1
ATOM 958 C C . PHE A 1 115 ? -3.436 5.938 -4.512 1.00 85.12 115 PHE A C 1
ATOM 960 O O . PHE A 1 115 ? -3.548 5.269 -3.488 1.00 85.12 115 PHE A O 1
ATOM 967 N N . ILE A 1 116 ? -3.268 5.396 -5.720 1.00 89.62 116 ILE A N 1
ATOM 968 C CA . ILE A 1 116 ? -3.215 3.952 -5.946 1.00 89.62 116 ILE A CA 1
ATOM 969 C C . ILE A 1 116 ? -2.092 3.347 -5.097 1.00 89.62 116 ILE A C 1
ATOM 971 O O . ILE A 1 116 ? -2.339 2.453 -4.290 1.00 89.62 116 ILE A O 1
ATOM 975 N N . SER A 1 117 ? -0.878 3.895 -5.186 1.00 89.56 117 SER A N 1
ATOM 976 C CA . SER A 1 117 ? 0.273 3.432 -4.399 1.00 89.56 117 SER A CA 1
ATOM 977 C C . SER A 1 117 ? -0.001 3.445 -2.894 1.00 89.56 117 SER A C 1
ATOM 979 O O . SER A 1 117 ? 0.340 2.496 -2.187 1.00 89.56 117 SER A O 1
ATOM 981 N N . ALA A 1 118 ? -0.636 4.504 -2.394 1.00 87.00 118 ALA A N 1
ATOM 982 C CA . ALA A 1 118 ? -1.011 4.613 -0.992 1.00 87.00 118 ALA A CA 1
ATOM 983 C C . ALA A 1 118 ? -2.077 3.594 -0.574 1.00 87.00 118 ALA A C 1
ATOM 985 O O . ALA A 1 118 ? -1.933 2.951 0.465 1.00 87.00 118 ALA A O 1
ATOM 986 N N . ALA A 1 119 ? -3.119 3.402 -1.385 1.00 90.50 119 ALA A N 1
ATOM 987 C CA . ALA A 1 119 ? -4.169 2.422 -1.127 1.00 90.50 119 ALA A CA 1
ATOM 988 C C . ALA A 1 119 ? -3.590 1.004 -1.002 1.00 90.50 119 ALA A C 1
ATOM 990 O O . ALA A 1 119 ? -3.901 0.290 -0.047 1.00 90.50 119 ALA A O 1
ATOM 991 N N . PHE A 1 120 ? -2.667 0.622 -1.890 1.00 93.88 120 PHE A N 1
ATOM 992 C CA . PHE A 1 120 ? -1.962 -0.660 -1.794 1.00 93.88 120 PHE A CA 1
ATOM 993 C C . PHE A 1 120 ? -1.046 -0.752 -0.569 1.00 93.88 120 PHE A C 1
ATOM 995 O O . PHE A 1 120 ? -1.012 -1.788 0.099 1.00 93.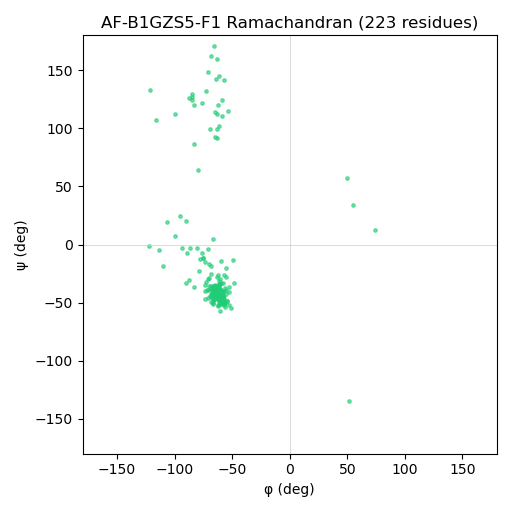88 120 PHE A O 1
ATOM 1002 N N . GLY A 1 121 ? -0.385 0.345 -0.193 1.00 91.62 121 GLY A N 1
ATOM 1003 C CA . GLY A 1 121 ? 0.342 0.435 1.075 1.00 91.62 121 GLY A CA 1
ATOM 1004 C C . GLY A 1 121 ? -0.554 0.227 2.304 1.00 91.62 121 GLY A C 1
ATOM 1005 O O . GLY A 1 121 ? -0.121 -0.358 3.301 1.00 91.62 121 GLY A O 1
ATOM 1006 N N . ILE A 1 122 ? -1.820 0.648 2.237 1.00 90.88 122 ILE A N 1
ATOM 1007 C CA . ILE A 1 122 ? -2.808 0.408 3.293 1.00 90.88 122 ILE A CA 1
ATOM 1008 C C . ILE A 1 122 ? -3.259 -1.054 3.293 1.00 90.88 122 ILE A C 1
ATOM 1010 O O . ILE A 1 122 ? -3.233 -1.680 4.353 1.00 90.88 122 ILE A O 1
ATOM 1014 N N . PHE A 1 123 ? -3.595 -1.638 2.138 1.00 93.75 123 PHE A N 1
ATOM 1015 C CA . PHE A 1 123 ? -3.954 -3.060 2.032 1.00 93.75 123 PHE A CA 1
ATOM 1016 C C . PHE A 1 123 ? -2.892 -3.980 2.642 1.00 93.75 123 PHE A C 1
ATOM 1018 O O . PHE A 1 123 ? -3.221 -4.887 3.407 1.00 93.75 123 PHE A O 1
ATOM 1025 N N . LEU A 1 124 ? -1.611 -3.678 2.415 1.00 90.94 124 LEU A N 1
ATOM 1026 C CA . LEU A 1 124 ? -0.483 -4.394 3.014 1.00 90.94 124 LEU A CA 1
ATOM 1027 C C . LEU A 1 124 ? -0.510 -4.419 4.558 1.00 90.94 124 LEU A C 1
ATOM 1029 O O . LEU A 1 124 ? 0.065 -5.325 5.179 1.00 90.94 124 LEU A O 1
ATOM 1033 N N . ARG A 1 125 ? -1.150 -3.429 5.193 1.00 89.44 125 ARG A N 1
ATOM 1034 C CA . ARG A 1 125 ? -1.304 -3.320 6.652 1.00 89.44 125 ARG A CA 1
ATOM 1035 C C . ARG A 1 125 ? -2.568 -4.011 7.159 1.00 89.44 125 ARG A C 1
ATOM 1037 O O . ARG A 1 125 ? -2.518 -4.567 8.251 1.00 89.44 125 ARG A O 1
ATOM 1044 N N . LEU A 1 126 ? -3.658 -4.026 6.386 1.00 89.31 126 LEU A N 1
ATOM 1045 C CA . LEU A 1 126 ? -5.002 -4.459 6.813 1.00 89.31 126 LEU A CA 1
ATOM 1046 C C . LEU A 1 126 ? -5.156 -5.954 7.164 1.00 89.31 126 LEU A C 1
ATOM 1048 O O . LEU A 1 126 ? -6.267 -6.373 7.478 1.00 89.31 126 LEU A O 1
ATOM 1052 N N . LYS A 1 127 ? -4.072 -6.745 7.165 1.00 87.75 127 LYS A N 1
ATOM 1053 C CA . LYS A 1 127 ? -4.071 -8.187 7.486 1.00 87.75 127 LYS A CA 1
ATOM 1054 C C . LYS A 1 127 ? -5.150 -8.949 6.706 1.00 87.75 127 LYS A C 1
ATOM 1056 O O . LYS A 1 127 ? -6.026 -9.573 7.295 1.00 87.75 127 LYS A O 1
ATOM 1061 N N . LEU A 1 128 ? -5.077 -8.844 5.384 1.00 91.00 128 LEU A N 1
ATOM 1062 C CA . LEU A 1 128 ? -6.058 -9.427 4.479 1.00 91.00 128 LEU A CA 1
ATOM 1063 C C . LEU A 1 128 ? -6.132 -10.956 4.599 1.00 91.00 128 LEU A C 1
ATOM 1065 O O . LEU A 1 128 ? -5.108 -11.624 4.786 1.00 91.00 128 LEU A O 1
ATOM 1069 N N . SER A 1 129 ? -7.340 -11.498 4.443 1.00 92.00 129 SER A N 1
ATOM 1070 C CA . SER A 1 129 ? -7.558 -12.922 4.200 1.00 92.00 129 SER A CA 1
ATOM 1071 C C . SER A 1 129 ? -6.980 -13.334 2.843 1.00 92.00 129 SER A C 1
ATOM 1073 O O . SER A 1 129 ? -6.574 -12.504 2.025 1.00 92.00 129 SER A O 1
ATOM 1075 N N . LYS A 1 130 ? -6.937 -14.641 2.575 1.00 90.81 130 LYS A N 1
ATOM 1076 C CA . LYS A 1 130 ? -6.444 -15.150 1.292 1.00 90.81 130 LYS A CA 1
ATOM 1077 C C . LYS A 1 130 ? -7.336 -14.698 0.132 1.00 90.81 130 LYS A C 1
ATOM 1079 O O . LYS A 1 130 ? -6.834 -14.316 -0.922 1.00 90.81 130 LYS A O 1
ATOM 1084 N N . GLU A 1 131 ? -8.647 -14.709 0.340 1.00 93.62 131 GLU A N 1
ATOM 1085 C CA . GLU A 1 131 ? -9.658 -14.276 -0.623 1.00 93.62 131 GLU A CA 1
ATOM 1086 C C . GLU A 1 131 ? -9.555 -12.769 -0.879 1.00 93.62 131 GLU A C 1
ATOM 1088 O O . GLU A 1 131 ? -9.467 -12.350 -2.032 1.00 93.62 131 GLU A O 1
ATOM 1093 N N . GLU A 1 132 ? -9.467 -11.963 0.184 1.00 95.25 132 GLU A N 1
ATOM 1094 C CA . GLU A 1 132 ? -9.292 -10.510 0.080 1.00 95.25 132 GLU A CA 1
ATOM 1095 C C . GLU A 1 132 ? -8.001 -10.156 -0.670 1.00 95.25 132 GLU A C 1
ATOM 1097 O O . GLU A 1 132 ? -7.997 -9.254 -1.509 1.00 95.25 132 GLU A O 1
ATOM 1102 N N . THR A 1 133 ? -6.911 -10.887 -0.414 1.00 94.81 133 THR A N 1
ATOM 1103 C CA . THR A 1 133 ? -5.639 -10.699 -1.120 1.00 94.81 133 THR A CA 1
ATOM 1104 C C . THR A 1 133 ? -5.756 -10.983 -2.610 1.00 94.81 133 THR A C 1
ATOM 1106 O O . THR A 1 133 ? -5.203 -10.223 -3.402 1.00 94.81 133 THR A O 1
ATOM 1109 N N . LYS A 1 134 ? -6.483 -12.027 -3.021 1.00 94.38 134 LYS A N 1
ATOM 1110 C CA . LYS A 1 134 ? -6.698 -12.308 -4.450 1.00 94.38 134 LYS A CA 1
ATOM 1111 C C . LYS A 1 134 ? -7.412 -11.153 -5.142 1.00 94.38 134 LYS A C 1
ATOM 1113 O O . LYS A 1 134 ? -6.932 -10.694 -6.174 1.00 94.38 134 LYS A O 1
ATOM 1118 N N . VAL A 1 135 ? -8.476 -10.634 -4.526 1.00 96.56 135 VAL A N 1
ATOM 1119 C CA . VAL A 1 135 ? -9.218 -9.469 -5.037 1.00 96.56 135 VAL A CA 1
ATOM 1120 C C . VAL A 1 135 ? -8.304 -8.249 -5.162 1.00 96.56 135 VAL A C 1
ATOM 1122 O O . VAL A 1 135 ? -8.298 -7.576 -6.188 1.00 96.56 135 VAL A O 1
ATOM 1125 N N . VAL A 1 136 ? -7.488 -7.973 -4.141 1.00 96.62 136 VAL A N 1
ATOM 1126 C CA . VAL A 1 136 ? -6.557 -6.834 -4.144 1.00 96.62 136 VAL A CA 1
ATOM 1127 C C . VAL A 1 136 ? -5.469 -6.994 -5.210 1.00 96.62 136 VAL A C 1
ATOM 1129 O O . VAL A 1 136 ? -5.175 -6.037 -5.921 1.00 96.62 136 VAL A O 1
ATOM 1132 N N . ILE A 1 137 ? -4.891 -8.187 -5.370 1.00 95.75 137 ILE A N 1
ATOM 1133 C CA . ILE A 1 137 ? -3.889 -8.465 -6.411 1.00 95.75 137 ILE A CA 1
ATOM 1134 C C . ILE A 1 137 ? -4.492 -8.286 -7.804 1.00 95.75 137 ILE A C 1
ATOM 1136 O O . ILE A 1 137 ? -3.899 -7.609 -8.639 1.00 95.75 137 ILE A O 1
ATOM 1140 N N . GLU A 1 138 ? -5.675 -8.842 -8.051 1.00 95.75 138 GLU A N 1
ATOM 1141 C CA . GLU A 1 138 ? -6.366 -8.684 -9.330 1.00 95.75 138 GLU A CA 1
ATOM 1142 C C . GLU A 1 138 ? -6.672 -7.208 -9.613 1.00 95.75 138 GLU A C 1
ATOM 1144 O O . GLU A 1 138 ? -6.438 -6.709 -10.717 1.00 95.75 138 GLU A O 1
ATOM 1149 N N . LYS A 1 139 ? -7.105 -6.466 -8.586 1.00 96.62 139 LYS A N 1
ATOM 1150 C CA . LYS A 1 139 ? -7.322 -5.022 -8.681 1.00 96.62 139 LYS A CA 1
ATOM 1151 C C . LYS A 1 139 ? -6.043 -4.276 -9.065 1.00 96.62 139 LYS A C 1
ATOM 1153 O O . LYS A 1 139 ? -6.102 -3.389 -9.914 1.00 96.62 139 LYS A O 1
ATOM 1158 N N . LEU A 1 140 ? -4.900 -4.639 -8.477 1.00 95.88 140 LEU A N 1
ATOM 1159 C CA . LEU A 1 140 ? -3.594 -4.054 -8.798 1.00 95.88 140 LEU A CA 1
ATOM 1160 C C . LEU A 1 140 ? -3.222 -4.292 -10.258 1.00 95.88 140 LEU A C 1
ATOM 1162 O O . LEU A 1 140 ? -2.880 -3.351 -10.968 1.00 95.88 140 LEU A O 1
ATOM 1166 N N . GLU A 1 141 ? -3.304 -5.545 -10.703 1.00 94.88 141 GLU A N 1
ATOM 1167 C CA . GLU A 1 141 ? -2.957 -5.937 -12.069 1.00 94.88 141 GLU A CA 1
ATOM 1168 C C . GLU A 1 141 ? -3.828 -5.197 -13.090 1.00 94.88 141 GLU A C 1
ATOM 1170 O O . GLU A 1 141 ? -3.316 -4.680 -14.083 1.00 94.88 141 GLU A O 1
ATOM 1175 N N . ASN A 1 142 ? -5.130 -5.083 -12.824 1.00 94.88 142 ASN A N 1
ATOM 1176 C CA . ASN A 1 142 ? -6.056 -4.360 -13.690 1.00 94.88 142 ASN A CA 1
ATOM 1177 C C . ASN A 1 142 ? -5.753 -2.857 -13.733 1.00 94.88 142 ASN A C 1
ATOM 1179 O O . ASN A 1 142 ? -5.744 -2.271 -14.813 1.00 94.88 142 ASN A O 1
ATOM 1183 N N . LEU A 1 143 ? -5.442 -2.231 -12.594 1.00 93.69 143 LEU A N 1
ATOM 1184 C CA . LEU A 1 143 ? -5.074 -0.814 -12.555 1.00 93.69 143 LEU A CA 1
ATOM 1185 C C . LEU A 1 143 ? -3.756 -0.532 -13.276 1.00 93.69 143 LEU A C 1
ATOM 1187 O O . LEU A 1 143 ? -3.674 0.444 -14.015 1.00 93.69 143 LEU A O 1
ATOM 1191 N N . ILE A 1 144 ? -2.745 -1.388 -13.114 1.00 93.00 144 ILE A N 1
ATOM 1192 C CA . ILE A 1 144 ? -1.471 -1.249 -13.832 1.00 93.00 144 ILE A CA 1
ATOM 1193 C C . ILE A 1 144 ? -1.704 -1.327 -15.346 1.00 93.00 144 ILE A C 1
ATOM 1195 O O . ILE A 1 144 ? -1.219 -0.469 -16.081 1.00 93.00 144 ILE A O 1
ATOM 1199 N N . LYS A 1 145 ? -2.510 -2.292 -15.813 1.00 92.06 145 LYS A N 1
ATOM 1200 C CA . LYS A 1 145 ? -2.887 -2.405 -17.233 1.00 92.06 145 LYS A CA 1
ATOM 1201 C C . LYS A 1 145 ? -3.628 -1.166 -17.742 1.00 92.06 145 LYS A C 1
ATOM 1203 O O . LYS A 1 145 ? -3.352 -0.711 -18.845 1.00 92.06 145 LYS A O 1
ATOM 1208 N N . LEU A 1 146 ? -4.554 -0.621 -16.949 1.00 91.12 146 LEU A N 1
ATOM 1209 C CA . LEU A 1 146 ? -5.327 0.573 -17.308 1.00 91.12 146 LEU A CA 1
ATOM 1210 C C . LEU A 1 146 ? -4.469 1.842 -17.368 1.00 91.12 146 LEU A C 1
ATOM 1212 O O . LEU A 1 146 ? -4.715 2.711 -18.205 1.00 91.12 146 LEU A O 1
ATOM 1216 N N . LEU A 1 147 ? -3.478 1.968 -16.482 1.00 88.31 147 LEU A N 1
ATOM 1217 C CA . LEU A 1 147 ? -2.538 3.088 -16.498 1.00 88.31 147 LEU A CA 1
ATOM 1218 C C . LEU A 1 147 ? -1.591 3.004 -17.702 1.00 88.31 147 LEU A C 1
ATOM 1220 O O . LEU A 1 147 ? -1.283 4.045 -18.288 1.00 88.31 147 LEU A O 1
ATOM 1224 N N . GLY A 1 148 ? -1.183 1.792 -18.097 1.00 86.81 148 GLY A N 1
ATOM 1225 C CA . GLY A 1 148 ? -0.329 1.554 -19.262 1.00 86.81 148 GLY A CA 1
ATOM 1226 C C . GLY A 1 148 ? 0.923 2.433 -19.238 1.00 86.81 148 GLY A C 1
ATOM 1227 O O . GLY A 1 148 ? 1.534 2.627 -18.189 1.00 86.81 148 GLY A O 1
ATOM 1228 N N . ASP A 1 149 ? 1.249 3.047 -20.375 1.00 83.56 149 ASP A N 1
ATOM 1229 C CA . ASP A 1 149 ? 2.451 3.882 -20.548 1.00 83.56 149 ASP A CA 1
ATOM 1230 C C . ASP A 1 149 ? 2.407 5.232 -19.807 1.00 83.56 149 ASP A C 1
ATOM 1232 O O . ASP A 1 149 ? 3.380 5.984 -19.818 1.00 83.56 149 ASP A O 1
ATOM 1236 N N . LYS A 1 150 ? 1.289 5.578 -19.153 1.00 84.94 150 LYS A N 1
ATOM 1237 C CA . LYS A 1 150 ? 1.179 6.820 -18.361 1.00 84.94 150 LYS A CA 1
ATOM 1238 C C . LYS A 1 150 ? 1.910 6.725 -17.024 1.00 84.94 150 LYS A C 1
ATOM 1240 O O . LYS A 1 150 ? 2.032 7.724 -16.317 1.00 84.94 150 LYS A O 1
ATOM 1245 N N . ILE A 1 151 ? 2.318 5.520 -16.646 1.00 87.50 151 ILE A N 1
ATOM 1246 C CA . ILE A 1 151 ? 2.958 5.234 -15.378 1.00 87.50 151 ILE A CA 1
ATOM 1247 C C . ILE A 1 151 ? 4.472 5.441 -15.511 1.00 87.50 151 ILE A C 1
ATOM 1249 O O . ILE A 1 151 ? 5.114 4.877 -16.395 1.00 87.50 151 ILE A O 1
ATOM 1253 N N . ASP A 1 152 ? 5.074 6.254 -14.644 1.00 90.06 152 ASP A N 1
ATOM 1254 C CA . ASP A 1 152 ? 6.530 6.355 -14.627 1.00 90.06 152 ASP A CA 1
ATOM 1255 C C . ASP A 1 152 ? 7.148 5.064 -14.060 1.00 90.06 152 ASP A C 1
ATOM 1257 O O . ASP A 1 152 ? 6.574 4.392 -13.194 1.00 90.06 152 ASP A O 1
ATOM 1261 N N . GLY A 1 153 ? 8.347 4.713 -14.533 1.00 89.25 153 GLY A N 1
ATOM 1262 C CA . GLY A 1 153 ? 8.990 3.457 -14.147 1.00 89.25 153 GLY A CA 1
ATOM 1263 C C . GLY A 1 153 ? 9.263 3.343 -12.643 1.00 89.25 153 GLY A C 1
ATOM 1264 O O . GLY A 1 153 ? 9.263 2.238 -12.102 1.00 89.25 153 GLY A O 1
ATOM 1265 N N . PHE A 1 154 ? 9.486 4.454 -11.930 1.00 90.62 154 PHE A N 1
ATOM 1266 C CA . PHE A 1 154 ? 9.701 4.412 -10.482 1.00 90.62 154 PHE A CA 1
ATOM 1267 C C . PHE A 1 154 ? 8.419 4.016 -9.747 1.00 90.62 154 PHE A C 1
ATOM 1269 O O . PHE A 1 154 ? 8.438 3.087 -8.934 1.00 90.62 154 PHE A O 1
ATOM 1276 N N . SER A 1 155 ? 7.305 4.666 -10.064 1.00 91.06 155 SER A N 1
ATOM 1277 C CA . SER A 1 155 ? 6.018 4.367 -9.447 1.00 91.06 155 SER A CA 1
ATOM 1278 C C . SER A 1 155 ? 5.499 2.978 -9.820 1.00 91.06 155 SER A C 1
ATOM 1280 O O . SER A 1 155 ? 4.988 2.268 -8.954 1.00 91.06 155 SER A O 1
ATOM 1282 N N . LEU A 1 156 ? 5.707 2.537 -11.065 1.00 92.81 156 LEU A N 1
ATOM 1283 C CA . LEU A 1 156 ? 5.381 1.175 -11.496 1.00 92.81 156 LEU A CA 1
ATOM 1284 C C . LEU A 1 156 ? 6.098 0.118 -10.653 1.00 92.81 156 LEU A C 1
ATOM 1286 O O . LEU A 1 156 ? 5.471 -0.803 -10.130 1.00 92.81 156 LEU A O 1
ATOM 1290 N N . ARG A 1 157 ? 7.408 0.280 -10.451 1.00 94.56 157 ARG A N 1
ATOM 1291 C CA . ARG A 1 157 ? 8.188 -0.638 -9.611 1.00 94.56 157 ARG A CA 1
ATOM 1292 C C . ARG A 1 157 ? 7.724 -0.624 -8.160 1.00 94.56 157 ARG A C 1
ATOM 1294 O O . ARG A 1 157 ? 7.629 -1.681 -7.547 1.00 94.56 157 ARG A O 1
ATOM 1301 N N . LYS A 1 158 ? 7.354 0.541 -7.618 1.00 94.12 158 LYS A N 1
ATOM 1302 C CA . LYS A 1 158 ? 6.776 0.638 -6.268 1.00 94.12 158 LYS A CA 1
ATOM 1303 C C . LYS A 1 158 ? 5.478 -0.167 -6.144 1.00 94.12 158 LYS A C 1
ATOM 1305 O O . LYS A 1 158 ? 5.271 -0.833 -5.126 1.00 94.12 158 LYS A O 1
ATOM 1310 N N . LEU A 1 159 ? 4.624 -0.137 -7.167 1.00 95.06 159 LEU A N 1
ATOM 1311 C CA . LEU A 1 159 ? 3.402 -0.938 -7.210 1.00 95.06 159 LEU A CA 1
ATOM 1312 C C . LEU A 1 159 ? 3.706 -2.438 -7.265 1.00 95.06 159 LEU A C 1
ATOM 1314 O O . LEU A 1 159 ? 3.144 -3.183 -6.464 1.00 95.06 159 LEU A O 1
ATOM 1318 N N . TYR A 1 160 ? 4.630 -2.879 -8.124 1.00 96.31 160 TYR A N 1
ATOM 1319 C CA . TYR A 1 160 ? 5.035 -4.289 -8.177 1.00 96.31 160 TYR A CA 1
ATOM 1320 C C . TYR A 1 160 ? 5.660 -4.775 -6.872 1.00 96.31 160 TYR A C 1
ATOM 1322 O O . TYR A 1 160 ? 5.272 -5.827 -6.365 1.00 96.31 160 TYR A O 1
ATOM 1330 N N . SER A 1 161 ? 6.547 -3.980 -6.278 1.00 96.12 161 SER A N 1
ATOM 1331 C CA . SER A 1 161 ? 7.154 -4.273 -4.981 1.00 96.12 161 SER A CA 1
ATOM 1332 C C . SER A 1 161 ? 6.085 -4.446 -3.893 1.00 96.12 161 SER A C 1
ATOM 1334 O O . SER A 1 161 ? 6.059 -5.449 -3.175 1.00 96.12 161 SER A O 1
ATOM 1336 N N . THR A 1 162 ? 5.111 -3.530 -3.843 1.00 95.88 162 THR A N 1
ATOM 1337 C CA . THR A 1 162 ? 3.991 -3.597 -2.888 1.00 95.88 162 THR A CA 1
ATOM 1338 C C . THR A 1 162 ? 3.105 -4.821 -3.144 1.00 95.88 162 THR A C 1
ATOM 1340 O O . THR A 1 162 ? 2.743 -5.533 -2.206 1.00 95.88 162 THR A O 1
ATOM 1343 N N . GLY A 1 163 ? 2.791 -5.114 -4.409 1.00 96.44 163 GLY A N 1
ATOM 1344 C CA . GLY A 1 163 ? 2.035 -6.301 -4.812 1.00 96.44 163 GLY A CA 1
ATOM 1345 C C . GLY A 1 163 ? 2.733 -7.604 -4.422 1.00 96.44 163 GLY A C 1
ATOM 1346 O O . GLY A 1 163 ? 2.093 -8.519 -3.898 1.00 96.44 163 GLY A O 1
ATOM 1347 N N . ALA A 1 164 ? 4.055 -7.676 -4.595 1.00 96.44 164 ALA A N 1
ATOM 1348 C CA . ALA A 1 164 ? 4.864 -8.821 -4.193 1.00 96.44 164 ALA A CA 1
ATOM 1349 C C . ALA A 1 164 ? 4.815 -9.050 -2.675 1.00 96.44 164 ALA A C 1
ATOM 1351 O O . ALA A 1 164 ? 4.695 -10.194 -2.228 1.00 96.44 164 ALA A O 1
ATOM 1352 N N . GLU A 1 165 ? 4.871 -7.985 -1.871 1.00 95.88 165 GLU A N 1
ATOM 1353 C CA . GLU A 1 165 ? 4.754 -8.089 -0.415 1.00 95.88 165 GLU A CA 1
ATOM 1354 C C 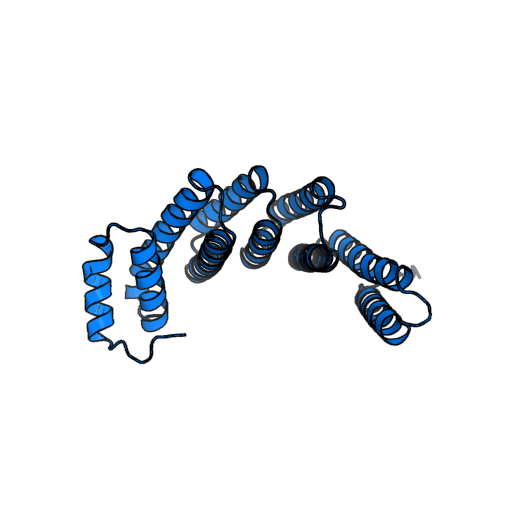. GLU A 1 165 ? 3.360 -8.534 0.039 1.00 95.88 165 GLU A C 1
ATOM 1356 O O . GLU A 1 165 ? 3.255 -9.391 0.923 1.00 95.88 165 GLU A O 1
ATOM 1361 N N . ILE A 1 166 ? 2.299 -8.003 -0.579 1.00 95.38 166 ILE A N 1
ATOM 1362 C CA . ILE A 1 166 ? 0.915 -8.429 -0.323 1.00 95.38 166 ILE A CA 1
ATOM 1363 C C . ILE A 1 166 ? 0.771 -9.926 -0.625 1.00 95.38 166 ILE A C 1
ATOM 1365 O O . ILE A 1 166 ? 0.353 -10.696 0.242 1.00 95.38 166 ILE A O 1
ATOM 1369 N N . ALA A 1 167 ? 1.206 -10.361 -1.811 1.00 94.44 167 ALA A N 1
ATOM 1370 C CA . ALA A 1 167 ? 1.154 -11.760 -2.227 1.00 94.44 167 ALA A CA 1
ATOM 1371 C C . ALA A 1 167 ? 1.953 -12.677 -1.285 1.00 94.44 167 ALA A C 1
ATOM 1373 O O . ALA A 1 167 ? 1.470 -13.738 -0.879 1.00 94.44 167 ALA A O 1
ATOM 1374 N N . LYS A 1 168 ? 3.151 -12.247 -0.863 1.00 93.75 168 LYS A N 1
ATOM 1375 C CA . LYS A 1 168 ? 3.992 -12.990 0.086 1.00 93.75 168 LYS A CA 1
ATOM 1376 C C . LYS A 1 168 ? 3.284 -13.227 1.417 1.00 93.75 168 LYS A C 1
ATOM 1378 O O . LYS A 1 168 ? 3.332 -14.345 1.926 1.00 93.75 168 LYS A O 1
ATOM 1383 N N . LYS A 1 169 ? 2.650 -12.197 1.991 1.00 90.19 169 LYS A N 1
ATOM 1384 C CA . LYS A 1 169 ? 1.994 -12.292 3.308 1.00 90.19 169 LYS A CA 1
ATOM 1385 C C . LYS A 1 169 ? 0.834 -13.284 3.331 1.00 90.19 169 LYS A C 1
ATOM 1387 O O . LYS A 1 169 ? 0.577 -13.864 4.380 1.00 90.19 169 LYS A O 1
ATOM 1392 N N . SER A 1 170 ? 0.176 -13.504 2.196 1.00 87.06 170 SER A N 1
ATOM 1393 C CA . SER A 1 170 ? -0.944 -14.447 2.078 1.00 87.06 170 SER A CA 1
ATOM 1394 C C . SER A 1 170 ? -0.554 -15.804 1.485 1.00 87.06 170 SER A C 1
ATOM 1396 O O . SER A 1 170 ? -1.426 -16.627 1.219 1.00 87.06 170 SER A O 1
ATOM 1398 N N . GLY A 1 171 ? 0.743 -16.057 1.276 1.00 88.00 171 GLY A N 1
ATOM 1399 C CA . GLY A 1 171 ? 1.235 -17.327 0.736 1.00 88.00 171 GLY A CA 1
ATOM 1400 C C . GLY A 1 171 ? 0.997 -17.527 -0.766 1.00 88.00 171 GLY A C 1
ATOM 1401 O O . GLY A 1 171 ? 1.200 -18.631 -1.265 1.00 88.00 171 GLY A O 1
ATOM 1402 N N . GLU A 1 172 ? 0.619 -16.483 -1.507 1.00 90.62 172 GLU A N 1
ATOM 1403 C CA . GLU A 1 172 ? 0.444 -16.499 -2.969 1.00 90.62 172 GLU A CA 1
ATOM 1404 C C . GLU A 1 172 ? 1.818 -16.374 -3.661 1.00 90.62 172 GLU A C 1
ATOM 1406 O O . GLU A 1 172 ? 2.146 -15.380 -4.315 1.00 90.62 172 GLU A O 1
ATOM 1411 N N . LEU A 1 173 ? 2.682 -17.377 -3.452 1.00 91.62 173 LEU A N 1
ATOM 1412 C CA . LEU A 1 173 ? 4.099 -17.314 -3.828 1.00 91.62 173 LEU A CA 1
ATOM 1413 C C . LEU A 1 173 ? 4.314 -17.141 -5.334 1.00 91.62 173 LEU A C 1
ATOM 1415 O O . LEU A 1 173 ? 5.246 -16.446 -5.726 1.00 91.62 173 LEU A O 1
ATOM 1419 N N . ASP A 1 174 ? 3.465 -17.725 -6.178 1.00 9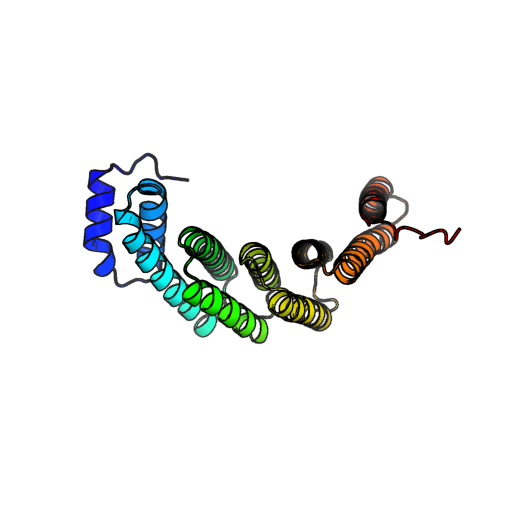2.62 174 ASP A N 1
ATOM 1420 C CA . ASP A 1 174 ? 3.607 -17.596 -7.630 1.00 92.62 174 ASP A CA 1
ATOM 1421 C C . ASP A 1 174 ? 3.304 -16.171 -8.109 1.00 92.62 174 ASP A C 1
ATOM 1423 O O . ASP A 1 174 ? 4.051 -15.629 -8.925 1.00 92.62 174 ASP A O 1
ATOM 1427 N N . LYS A 1 175 ? 2.300 -15.502 -7.524 1.00 94.12 175 LYS A N 1
ATOM 1428 C CA . LYS A 1 175 ? 2.042 -14.076 -7.780 1.00 94.12 175 LYS A CA 1
ATOM 1429 C C . LYS A 1 175 ? 3.173 -13.193 -7.262 1.00 94.12 175 LYS A C 1
ATOM 1431 O O . LYS A 1 175 ? 3.615 -12.294 -7.970 1.00 94.12 175 LYS A O 1
ATOM 1436 N N . MET A 1 176 ? 3.708 -13.489 -6.076 1.00 95.44 176 MET A N 1
ATOM 1437 C CA . MET A 1 176 ? 4.881 -12.781 -5.555 1.00 95.44 176 MET A CA 1
ATOM 1438 C C . MET A 1 176 ? 6.088 -12.895 -6.495 1.00 95.44 176 MET A C 1
ATOM 1440 O O . MET A 1 176 ? 6.743 -11.890 -6.769 1.00 95.44 176 MET A O 1
ATOM 1444 N N . ARG A 1 177 ? 6.372 -14.097 -7.014 1.00 95.25 177 ARG A N 1
ATOM 1445 C CA . ARG A 1 177 ? 7.441 -14.310 -8.000 1.00 95.25 177 ARG A CA 1
ATOM 1446 C C . ARG A 1 177 ? 7.179 -13.514 -9.274 1.00 95.25 177 ARG A C 1
ATOM 1448 O O . ARG A 1 177 ? 8.079 -12.814 -9.719 1.00 95.25 177 ARG A O 1
ATOM 1455 N N . SER A 1 178 ? 5.959 -13.581 -9.810 1.00 95.75 178 SER A N 1
ATOM 1456 C CA . SER A 1 178 ? 5.569 -12.839 -11.013 1.00 95.75 178 SER A CA 1
ATOM 1457 C C . SER A 1 178 ? 5.835 -11.343 -10.860 1.00 95.75 178 SER A C 1
ATOM 1459 O O . SER A 1 178 ? 6.486 -10.754 -11.714 1.00 95.75 178 SER A O 1
ATOM 1461 N N . PHE A 1 179 ? 5.410 -10.731 -9.751 1.00 96.94 179 PHE A N 1
ATOM 1462 C CA . PHE A 1 179 ? 5.658 -9.308 -9.518 1.00 96.94 179 PHE A CA 1
ATOM 1463 C C . PHE A 1 179 ? 7.144 -8.966 -9.413 1.00 96.94 179 PHE A C 1
ATOM 1465 O O . PHE A 1 179 ? 7.573 -7.973 -9.992 1.00 96.94 179 PHE A O 1
ATOM 1472 N N . LYS A 1 180 ? 7.945 -9.797 -8.735 1.00 97.12 180 LYS A N 1
ATOM 1473 C CA . LYS A 1 180 ? 9.396 -9.582 -8.644 1.00 97.12 180 LYS A CA 1
ATOM 1474 C C . LYS A 1 180 ? 10.107 -9.690 -9.992 1.00 97.12 180 LYS A C 1
ATOM 1476 O O . LYS A 1 180 ? 11.055 -8.947 -10.220 1.00 97.12 180 LYS A O 1
ATOM 1481 N N . ILE A 1 181 ? 9.675 -10.616 -10.851 1.00 96.62 181 ILE A N 1
ATOM 1482 C CA . ILE A 1 181 ? 10.217 -10.761 -12.210 1.00 96.62 181 ILE A CA 1
ATOM 1483 C C . ILE A 1 181 ? 9.937 -9.482 -12.994 1.00 96.62 181 ILE A C 1
ATOM 1485 O O . ILE A 1 181 ? 10.873 -8.855 -13.467 1.00 96.62 181 ILE A O 1
ATOM 1489 N N . ILE A 1 182 ? 8.681 -9.032 -13.019 1.00 95.50 182 ILE A N 1
ATOM 1490 C CA . ILE A 1 182 ? 8.296 -7.837 -13.778 1.00 95.50 182 ILE A CA 1
ATOM 1491 C C . ILE A 1 182 ? 8.981 -6.571 -13.222 1.00 95.50 182 ILE A C 1
ATOM 1493 O O . ILE A 1 182 ? 9.409 -5.703 -13.981 1.00 95.50 182 ILE A O 1
ATOM 1497 N N . GLU A 1 183 ? 9.141 -6.457 -11.898 1.00 96.38 183 GLU A N 1
ATOM 1498 C CA . GLU A 1 183 ? 9.906 -5.366 -11.280 1.00 96.38 183 GLU A CA 1
ATOM 1499 C C . GLU A 1 183 ? 11.378 -5.367 -11.730 1.00 96.38 183 GLU A C 1
ATOM 1501 O O . GLU A 1 183 ? 11.937 -4.306 -12.019 1.00 96.38 183 GLU A O 1
ATOM 1506 N N . ALA A 1 184 ? 12.004 -6.546 -11.799 1.00 97.00 184 ALA A N 1
ATOM 1507 C CA . ALA A 1 184 ? 13.379 -6.701 -12.261 1.00 97.00 184 ALA A CA 1
ATOM 1508 C C . ALA A 1 184 ? 13.517 -6.396 -13.760 1.00 97.00 184 ALA A C 1
ATOM 1510 O O . ALA A 1 184 ? 14.411 -5.635 -14.135 1.00 97.00 184 ALA A O 1
ATOM 1511 N N . ASP A 1 185 ? 12.604 -6.907 -14.589 1.00 96.12 185 ASP A N 1
ATOM 1512 C CA . ASP A 1 185 ? 12.556 -6.660 -16.035 1.00 96.12 185 ASP A CA 1
ATOM 1513 C C . ASP A 1 185 ? 12.442 -5.154 -16.323 1.00 96.12 185 ASP A C 1
ATOM 1515 O O . ASP A 1 185 ? 13.187 -4.620 -17.141 1.00 96.12 185 ASP A O 1
ATOM 1519 N N . SER A 1 186 ? 11.625 -4.422 -15.552 1.00 94.75 186 SER A N 1
ATOM 1520 C CA . SER A 1 186 ? 11.521 -2.958 -15.655 1.00 94.75 186 SER A CA 1
ATOM 1521 C C . SER A 1 186 ? 12.860 -2.239 -15.434 1.00 94.75 186 SER A C 1
ATOM 1523 O O . SER A 1 186 ? 13.108 -1.186 -16.024 1.00 94.75 186 SER A O 1
ATOM 1525 N N . PHE A 1 187 ? 13.747 -2.765 -14.584 1.00 95.94 187 PHE A N 1
ATOM 1526 C CA . PHE A 1 187 ? 15.088 -2.198 -14.434 1.00 95.94 187 PHE A CA 1
ATOM 1527 C C . PHE A 1 187 ? 15.995 -2.517 -15.626 1.00 95.94 187 PHE A C 1
ATOM 1529 O O . PHE A 1 187 ? 16.816 -1.674 -15.984 1.00 95.94 187 PHE A O 1
ATOM 1536 N N . VAL A 1 188 ? 15.856 -3.694 -16.241 1.00 95.56 188 VAL A N 1
ATOM 1537 C CA . VAL A 1 188 ? 16.599 -4.061 -17.457 1.00 95.56 188 VAL A CA 1
ATOM 1538 C C . VAL A 1 188 ? 16.177 -3.168 -18.623 1.00 95.56 188 VAL A C 1
ATOM 1540 O O . VAL A 1 188 ? 17.030 -2.564 -19.267 1.00 95.56 188 VAL A O 1
ATOM 1543 N N . GLU A 1 189 ? 14.874 -2.980 -18.821 1.00 93.31 189 GLU A N 1
ATOM 1544 C CA . GLU A 1 189 ? 14.337 -2.098 -19.862 1.00 93.31 189 GLU A CA 1
ATOM 1545 C C . GLU A 1 189 ? 14.845 -0.654 -19.724 1.00 93.31 189 GLU A C 1
ATOM 1547 O O . GLU A 1 189 ? 15.265 -0.042 -20.705 1.00 93.31 189 GLU A O 1
ATOM 1552 N N . GLU A 1 190 ? 14.863 -0.098 -18.508 1.00 91.81 190 GLU A N 1
ATOM 1553 C CA . GLU A 1 190 ? 15.436 1.233 -18.260 1.00 91.81 190 GLU A CA 1
ATOM 1554 C C . GLU A 1 190 ? 16.950 1.272 -18.504 1.00 91.81 190 GLU A C 1
ATOM 1556 O O . GLU A 1 190 ? 17.477 2.261 -19.016 1.00 91.81 190 GLU A O 1
ATOM 1561 N N . ALA A 1 191 ? 17.664 0.192 -18.183 1.00 93.38 191 ALA A N 1
ATOM 1562 C CA . ALA A 1 191 ? 19.092 0.073 -18.451 1.00 93.38 191 ALA A CA 1
ATOM 1563 C C . ALA A 1 191 ? 19.402 0.056 -19.960 1.00 93.38 191 ALA A C 1
ATOM 1565 O O . ALA A 1 191 ? 20.426 0.594 -20.391 1.00 93.38 191 ALA A O 1
ATOM 1566 N N . ASP A 1 192 ? 18.531 -0.542 -20.771 1.00 93.06 192 ASP A N 1
ATOM 1567 C CA . ASP A 1 192 ? 18.715 -0.662 -22.218 1.00 93.06 192 ASP A CA 1
ATOM 1568 C C . ASP A 1 192 ? 18.380 0.611 -22.992 1.00 93.06 192 ASP A C 1
ATOM 1570 O O . ASP A 1 192 ? 18.974 0.859 -24.041 1.00 93.06 192 ASP A O 1
ATOM 1574 N N . LYS A 1 193 ? 17.550 1.490 -22.423 1.00 91.62 193 LYS A N 1
ATOM 1575 C CA . LYS A 1 193 ? 17.309 2.842 -22.955 1.00 91.62 193 LYS A CA 1
ATOM 1576 C C . LYS A 1 193 ? 18.517 3.780 -22.801 1.00 91.62 193 LYS A C 1
ATOM 1578 O O . LYS A 1 193 ? 18.569 4.831 -23.441 1.00 91.62 193 LYS A O 1
ATOM 1583 N N . ILE A 1 194 ? 19.491 3.443 -21.951 1.00 90.31 194 ILE A N 1
ATOM 1584 C CA . ILE A 1 194 ? 20.646 4.304 -21.662 1.00 90.31 194 ILE A CA 1
ATOM 1585 C C . ILE A 1 194 ? 21.755 4.097 -22.699 1.00 90.31 194 ILE A C 1
ATOM 1587 O O . ILE A 1 194 ? 22.285 2.999 -22.869 1.00 90.31 194 ILE A O 1
ATOM 1591 N N . ASN A 1 195 ? 22.167 5.192 -23.343 1.00 88.19 195 ASN A N 1
ATOM 1592 C CA . ASN A 1 195 ? 23.284 5.207 -24.290 1.00 88.19 195 ASN A CA 1
ATOM 1593 C C . ASN A 1 195 ? 24.623 4.845 -23.609 1.00 88.19 195 ASN A C 1
ATOM 1595 O O . ASN A 1 195 ? 24.810 5.022 -22.407 1.00 88.19 195 ASN A O 1
ATOM 1599 N N . ILE A 1 196 ? 25.606 4.422 -24.401 1.00 75.25 196 ILE A N 1
ATOM 1600 C CA . ILE A 1 196 ? 26.914 3.900 -23.989 1.00 75.25 196 ILE A CA 1
ATOM 1601 C C . ILE A 1 196 ? 27.709 4.846 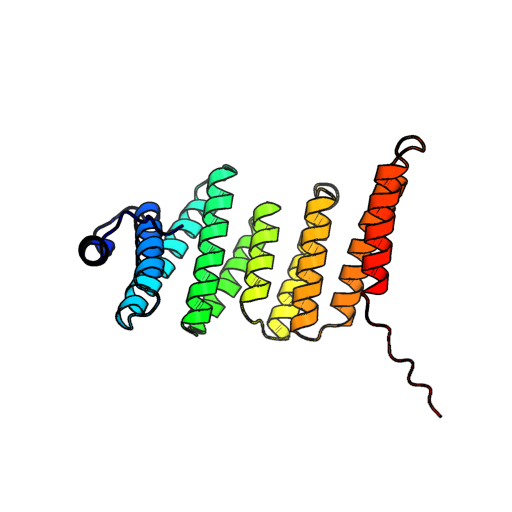-23.069 1.00 75.25 196 ILE A C 1
ATOM 1603 O O . ILE A 1 196 ? 28.467 4.393 -22.216 1.00 75.25 196 ILE A O 1
ATOM 1607 N N . ARG A 1 197 ? 27.493 6.167 -23.177 1.00 77.25 197 ARG A N 1
ATOM 1608 C CA . ARG A 1 197 ? 28.120 7.184 -22.308 1.00 77.25 197 ARG A CA 1
ATOM 1609 C C . ARG A 1 197 ? 27.536 7.224 -20.887 1.00 77.25 197 ARG A C 1
ATOM 1611 O O . ARG A 1 197 ? 28.152 7.794 -19.996 1.00 77.25 197 ARG A O 1
ATOM 1618 N N . GLY A 1 198 ? 26.376 6.607 -20.659 1.00 85.00 198 GLY A N 1
ATOM 1619 C CA . GLY A 1 198 ? 25.692 6.519 -19.365 1.00 85.00 198 GLY A CA 1
ATOM 1620 C C . GLY A 1 198 ? 25.979 5.230 -18.590 1.00 85.00 198 GLY A C 1
ATOM 1621 O O . GLY A 1 198 ? 25.152 4.819 -17.776 1.00 85.00 198 GLY A O 1
ATOM 1622 N N . TRP A 1 199 ? 27.119 4.571 -18.833 1.00 89.31 199 TRP A N 1
ATOM 1623 C CA . TRP A 1 199 ? 27.424 3.232 -18.305 1.00 89.31 199 TRP A CA 1
ATOM 1624 C C . TRP A 1 199 ? 27.259 3.096 -16.782 1.00 89.31 199 TRP A C 1
ATOM 1626 O O . TRP A 1 199 ? 26.761 2.076 -16.312 1.00 89.31 199 TRP A O 1
ATOM 1636 N N . ILE A 1 200 ? 27.593 4.135 -16.007 1.00 91.62 200 ILE A N 1
ATOM 1637 C CA . ILE A 1 200 ? 27.406 4.140 -14.545 1.00 91.62 200 ILE A CA 1
ATOM 1638 C C . ILE A 1 200 ? 25.921 3.994 -14.176 1.00 91.62 200 ILE A C 1
ATOM 1640 O O . ILE A 1 200 ? 25.571 3.177 -13.324 1.00 91.62 200 ILE A O 1
ATOM 1644 N N . ILE A 1 201 ? 25.038 4.749 -14.837 1.00 91.31 201 ILE A N 1
ATOM 1645 C CA . ILE A 1 201 ? 23.589 4.705 -14.591 1.00 91.31 201 ILE A CA 1
ATOM 1646 C C . ILE A 1 201 ? 23.031 3.349 -15.044 1.00 91.31 201 ILE A C 1
ATOM 1648 O O . ILE A 1 201 ? 22.298 2.705 -14.292 1.00 91.31 201 ILE A O 1
ATOM 1652 N N . LYS A 1 202 ? 23.454 2.871 -16.224 1.00 94.56 202 LYS A N 1
ATOM 1653 C CA . LYS A 1 202 ? 23.091 1.547 -16.753 1.00 94.56 202 LYS A CA 1
ATOM 1654 C C . LYS A 1 202 ? 23.458 0.426 -15.774 1.00 94.56 202 LYS A C 1
ATOM 1656 O O . LYS A 1 202 ? 22.610 -0.386 -15.412 1.00 94.56 202 LYS A O 1
ATOM 1661 N N . SER A 1 203 ? 24.698 0.421 -15.288 1.00 93.81 203 SER A N 1
ATOM 1662 C CA . SER A 1 203 ? 25.192 -0.540 -14.295 1.00 93.81 203 SER A CA 1
ATOM 1663 C C . SER A 1 203 ? 24.385 -0.485 -12.993 1.00 93.81 203 SER A C 1
ATOM 1665 O O . SER A 1 203 ? 24.032 -1.522 -12.429 1.00 93.81 203 SER A O 1
ATOM 1667 N N . GLY A 1 204 ? 24.003 0.718 -12.549 1.00 95.12 204 GLY A N 1
ATOM 1668 C CA . GLY A 1 204 ? 23.141 0.910 -11.383 1.00 95.12 204 GLY A CA 1
ATOM 1669 C C . GLY A 1 204 ? 21.777 0.223 -11.510 1.00 95.12 204 GLY A C 1
ATOM 1670 O O . GLY A 1 204 ? 21.324 -0.410 -10.554 1.00 95.12 204 GLY A O 1
ATOM 1671 N N . PHE A 1 205 ? 21.136 0.304 -12.677 1.00 95.31 205 PHE A N 1
ATOM 1672 C CA . PHE A 1 205 ? 19.871 -0.385 -12.933 1.00 95.31 205 PHE A CA 1
ATOM 1673 C C . PHE A 1 205 ? 20.036 -1.904 -13.045 1.00 95.31 205 PHE A C 1
ATOM 1675 O O . PHE A 1 205 ? 19.323 -2.639 -12.360 1.00 95.31 205 PHE A O 1
ATOM 1682 N N . LEU A 1 206 ? 21.029 -2.384 -13.800 1.00 96.56 206 LEU A N 1
ATOM 1683 C CA . LEU A 1 206 ? 21.300 -3.822 -13.929 1.00 96.56 206 LEU A CA 1
ATOM 1684 C C . LEU A 1 206 ? 21.620 -4.472 -12.578 1.00 96.56 206 LEU A C 1
ATOM 1686 O O . LEU A 1 206 ? 21.134 -5.562 -12.281 1.00 96.56 206 LEU A O 1
ATOM 1690 N N . LYS A 1 207 ? 22.369 -3.783 -11.710 1.00 97.19 207 LYS A N 1
ATOM 1691 C CA . LYS A 1 207 ? 22.637 -4.256 -10.347 1.00 97.19 207 LYS A CA 1
ATOM 1692 C C . LYS A 1 207 ? 21.344 -4.453 -9.549 1.00 97.19 207 LYS A C 1
ATOM 1694 O O . LYS A 1 207 ? 21.224 -5.450 -8.840 1.00 97.19 207 LYS A O 1
ATOM 1699 N N . LYS A 1 208 ? 20.375 -3.536 -9.659 1.00 96.56 208 LYS A N 1
ATOM 1700 C CA . LYS A 1 208 ? 19.066 -3.675 -8.996 1.00 96.56 208 LYS A CA 1
ATOM 1701 C C . LYS A 1 208 ? 18.273 -4.860 -9.552 1.00 96.56 208 LYS A C 1
ATOM 1703 O O . LYS A 1 208 ? 17.729 -5.621 -8.757 1.00 96.56 208 LYS A O 1
ATOM 1708 N N . ALA A 1 209 ? 18.268 -5.051 -10.873 1.00 96.88 209 ALA A N 1
ATOM 1709 C CA . ALA A 1 209 ? 17.619 -6.197 -11.513 1.00 96.88 209 ALA A CA 1
ATOM 1710 C C . ALA A 1 209 ? 18.200 -7.533 -11.016 1.00 96.88 209 ALA A C 1
ATOM 1712 O O . ALA A 1 209 ? 17.459 -8.399 -10.556 1.00 96.88 209 ALA A O 1
ATOM 1713 N N . ILE A 1 210 ? 19.533 -7.671 -11.012 1.00 96.75 210 ILE A N 1
ATOM 1714 C CA . ILE A 1 210 ? 20.232 -8.874 -10.526 1.00 96.75 210 ILE A CA 1
ATOM 1715 C C . ILE A 1 210 ? 19.849 -9.186 -9.075 1.00 96.75 210 ILE A C 1
ATOM 1717 O O . ILE A 1 210 ? 19.483 -10.321 -8.767 1.00 96.75 210 ILE A O 1
ATOM 1721 N N . LEU A 1 211 ? 19.895 -8.183 -8.190 1.00 96.19 211 LEU A N 1
ATOM 1722 C CA . LEU A 1 211 ? 19.531 -8.358 -6.780 1.00 96.19 211 LEU A CA 1
ATOM 1723 C C . LEU A 1 211 ? 18.072 -8.804 -6.616 1.00 96.19 211 LEU A C 1
ATOM 1725 O O . LEU A 1 211 ? 17.776 -9.648 -5.767 1.00 96.19 211 LEU A O 1
ATOM 1729 N N . LEU A 1 212 ? 17.158 -8.274 -7.435 1.00 94.44 212 LEU A N 1
ATOM 1730 C CA . LEU A 1 212 ? 15.759 -8.690 -7.413 1.00 94.44 212 LEU A CA 1
ATOM 1731 C C . LEU A 1 212 ? 15.589 -10.138 -7.869 1.00 94.44 212 LEU A C 1
ATOM 1733 O O . LEU A 1 212 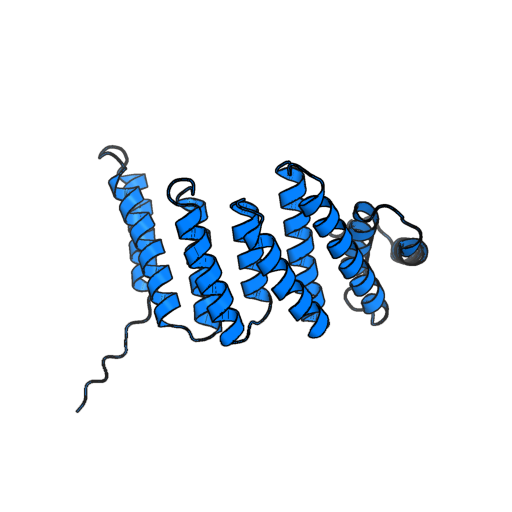? 14.970 -10.898 -7.121 1.00 94.44 212 LEU A O 1
ATOM 1737 N N . TYR A 1 213 ? 16.176 -10.552 -8.998 1.00 95.50 213 TYR A N 1
ATOM 1738 C CA . TYR A 1 213 ? 16.101 -11.947 -9.455 1.00 95.50 213 TYR A CA 1
ATOM 1739 C C . TYR A 1 213 ? 16.672 -12.926 -8.424 1.00 95.50 213 TYR A C 1
ATOM 1741 O O . TYR A 1 213 ? 16.057 -13.951 -8.139 1.00 95.50 213 TYR A O 1
ATOM 1749 N N . GLN A 1 214 ? 17.805 -12.590 -7.799 1.00 94.25 214 GLN A N 1
ATOM 1750 C CA . GLN A 1 214 ? 18.412 -13.408 -6.741 1.00 94.25 214 GLN A CA 1
ATOM 1751 C C . GLN A 1 214 ? 17.514 -13.549 -5.504 1.00 94.25 214 GLN A C 1
ATOM 1753 O O . GLN A 1 214 ? 17.600 -14.536 -4.778 1.00 94.25 214 GLN A O 1
ATOM 1758 N N . SER A 1 215 ? 16.629 -12.580 -5.259 1.00 91.88 215 SER A N 1
ATOM 1759 C CA . SER A 1 215 ? 15.692 -12.599 -4.132 1.00 91.88 215 SER A CA 1
ATOM 1760 C C . SER A 1 215 ? 14.437 -13.458 -4.368 1.00 91.88 215 SER A C 1
ATOM 1762 O O . SER A 1 215 ? 13.566 -13.532 -3.488 1.00 91.88 215 SER A O 1
ATOM 1764 N N . ILE A 1 216 ? 14.281 -14.047 -5.558 1.00 92.38 216 ILE A N 1
ATOM 1765 C CA . ILE A 1 216 ? 13.133 -14.880 -5.925 1.00 92.38 216 ILE A CA 1
ATOM 1766 C C . ILE A 1 216 ? 13.373 -16.300 -5.392 1.00 92.38 216 ILE A C 1
ATOM 1768 O O . ILE A 1 216 ? 14.345 -16.940 -5.788 1.00 92.38 216 ILE A O 1
ATOM 1772 N N . PRO A 1 217 ? 12.500 -16.841 -4.519 1.00 84.31 217 PRO A N 1
ATOM 1773 C CA . PRO A 1 217 ? 12.672 -18.198 -4.013 1.00 84.31 217 PRO A CA 1
ATOM 1774 C C . PRO A 1 217 ? 12.592 -19.211 -5.157 1.00 84.31 217 PRO A C 1
ATOM 1776 O O . PRO A 1 217 ? 11.544 -19.325 -5.809 1.00 84.31 217 PRO A O 1
ATOM 1779 N N . SER A 1 218 ? 13.666 -19.972 -5.366 1.00 76.25 218 SER A N 1
ATOM 1780 C CA . SER A 1 218 ? 13.691 -21.089 -6.309 1.00 76.25 218 SER A CA 1
ATOM 1781 C C . SER A 1 218 ? 12.591 -22.094 -5.956 1.00 76.25 218 SER A C 1
ATOM 1783 O O . SER A 1 218 ? 12.279 -22.329 -4.784 1.00 76.25 218 SER A O 1
ATOM 1785 N N . LYS A 1 219 ? 11.935 -22.679 -6.966 1.00 61.47 219 LYS A N 1
ATOM 1786 C CA . LYS A 1 219 ? 11.149 -23.894 -6.721 1.00 61.47 219 LYS A CA 1
ATOM 1787 C C . LYS A 1 219 ? 12.134 -24.925 -6.169 1.00 61.47 219 LYS A C 1
ATOM 1789 O O . LYS A 1 219 ? 13.149 -25.178 -6.814 1.00 61.47 219 LYS A O 1
ATOM 1794 N N . LYS A 1 220 ? 11.861 -25.496 -4.988 1.00 50.16 220 LYS A N 1
ATOM 1795 C CA . LYS A 1 220 ? 12.537 -26.732 -4.584 1.00 50.16 220 LYS A CA 1
ATOM 1796 C C . LYS A 1 220 ? 12.314 -27.715 -5.727 1.00 50.16 220 LYS A C 1
ATOM 1798 O O . LYS A 1 220 ? 11.172 -28.050 -6.030 1.00 50.16 220 LYS A O 1
ATOM 1803 N N . ILE A 1 221 ? 13.392 -28.098 -6.397 1.00 45.47 221 ILE A N 1
ATOM 1804 C CA . ILE A 1 221 ? 13.377 -29.259 -7.269 1.00 45.47 221 ILE A CA 1
ATOM 1805 C C . ILE A 1 221 ? 13.237 -30.422 -6.293 1.00 45.47 221 ILE A C 1
ATOM 1807 O O . ILE A 1 221 ? 14.194 -30.774 -5.608 1.00 45.47 221 ILE A O 1
ATOM 1811 N N . GLU A 1 222 ? 12.021 -30.937 -6.127 1.00 39.84 222 GLU A N 1
ATOM 1812 C CA . GLU A 1 222 ? 11.842 -32.257 -5.539 1.00 39.84 222 GLU A CA 1
ATOM 1813 C C . GLU A 1 222 ? 12.481 -33.238 -6.518 1.00 39.84 222 GLU A C 1
ATOM 1815 O O . GLU A 1 222 ? 11.875 -33.647 -7.509 1.00 39.84 222 GLU A O 1
ATOM 1820 N N . LEU A 1 223 ? 13.758 -33.544 -6.287 1.00 42.00 223 LEU A N 1
ATOM 1821 C CA . LEU A 1 223 ? 14.382 -34.712 -6.878 1.00 42.00 223 LEU A CA 1
ATOM 1822 C C . LEU A 1 223 ? 13.625 -35.908 -6.301 1.00 42.00 223 LEU A C 1
ATOM 1824 O O . LEU A 1 223 ? 13.820 -36.273 -5.143 1.00 42.00 223 LEU A O 1
ATOM 1828 N N . LYS A 1 224 ? 12.688 -36.446 -7.088 1.00 40.06 224 LYS A N 1
ATOM 1829 C CA . LYS A 1 224 ? 12.118 -37.768 -6.847 1.00 40.06 224 LYS A CA 1
ATOM 1830 C C . LYS A 1 224 ? 13.276 -38.761 -6.937 1.00 40.06 224 LYS A C 1
ATOM 1832 O O . LYS A 1 224 ? 13.725 -39.050 -8.044 1.00 40.06 224 LYS A O 1
ATOM 1837 N N . ASN A 1 225 ? 13.763 -39.204 -5.783 1.00 41.91 225 ASN A N 1
ATOM 1838 C CA . ASN A 1 225 ? 14.545 -40.428 -5.651 1.00 41.91 225 ASN A CA 1
ATOM 1839 C C . ASN A 1 225 ? 13.594 -41.556 -5.268 1.00 41.91 225 ASN A C 1
ATOM 1841 O O . ASN A 1 225 ? 12.765 -41.316 -4.359 1.00 41.91 225 ASN A O 1
#

Mean predicted aligned error: 8.79 Å

InterPro domains:
  IPR055804 Domain of unknown function DUF7380 [PF24098] (1-63)